Protein AF-A0A2D6WPT4-F1 (afdb_monomer_lite)

pLDDT: mean 83.99, std 14.83, range [38.97, 97.88]

Foldseek 3Di:
DAEQADALVRLQDCQQWDQDPPDPLSIFGDPQFADQDWQDDPPDPPDDDNNTYGWDKDKAWAAPVVVVVLQPDDDDQPQWDAPDDDDRPDCVRIDRPDDPDDPQRSLSGLLSVLSNDDLVVLLVLCVVCQVDDGDPHIDMDIYGGGDHQNNLVVSVVVSCVVPVSCCPRPLNVDGPRSNSNSSSVSVVCVVPPD

Structure (mmCIF, N/CA/C/O backbone):
data_AF-A0A2D6WPT4-F1
#
_entry.id   AF-A0A2D6WPT4-F1
#
loop_
_atom_site.group_PDB
_atom_site.id
_atom_site.type_symbol
_atom_site.label_atom_id
_atom_site.label_alt_id
_atom_site.label_comp_id
_atom_site.label_asym_id
_atom_site.label_entity_id
_atom_site.label_seq_id
_atom_site.pdbx_PDB_ins_code
_atom_site.Cartn_x
_atom_site.Cartn_y
_atom_site.Cartn_z
_atom_site.occupancy
_atom_site.B_iso_or_equiv
_atom_site.auth_seq_id
_atom_site.auth_comp_id
_atom_site.auth_asym_id
_atom_site.auth_atom_id
_atom_site.pdbx_PDB_model_num
ATOM 1 N N . MET A 1 1 ? 18.870 10.146 -12.562 1.00 81.38 1 MET A N 1
ATOM 2 C CA . MET A 1 1 ? 17.857 9.071 -12.665 1.00 81.38 1 MET A CA 1
ATOM 3 C C . MET A 1 1 ? 16.862 9.248 -11.537 1.00 81.38 1 MET A C 1
ATOM 5 O O . MET A 1 1 ? 17.303 9.500 -10.423 1.00 81.38 1 MET A O 1
ATOM 9 N N . GLY A 1 2 ? 15.567 9.188 -11.831 1.00 86.44 2 GLY A N 1
ATOM 10 C CA . GLY A 1 2 ? 14.508 9.366 -10.841 1.00 86.44 2 GLY A CA 1
ATOM 11 C C . GLY A 1 2 ? 14.137 8.065 -10.134 1.00 86.44 2 GLY A C 1
ATOM 12 O O . GLY A 1 2 ? 14.354 6.961 -10.644 1.00 86.44 2 GLY A O 1
ATOM 13 N N . GLU A 1 3 ? 13.555 8.198 -8.951 1.00 91.25 3 GLU A N 1
ATOM 14 C CA . GLU A 1 3 ? 12.894 7.097 -8.260 1.00 91.25 3 GLU A CA 1
ATOM 15 C C . GLU A 1 3 ? 11.477 6.918 -8.809 1.00 91.25 3 GLU A C 1
ATOM 17 O O . GLU A 1 3 ? 10.802 7.892 -9.128 1.00 91.25 3 GLU A O 1
ATOM 22 N N . ASN A 1 4 ? 11.021 5.673 -8.948 1.00 94.50 4 ASN A N 1
ATOM 23 C CA . ASN A 1 4 ? 9.637 5.409 -9.324 1.00 94.50 4 ASN A CA 1
ATOM 24 C C . ASN A 1 4 ? 8.712 5.613 -8.114 1.00 94.50 4 ASN A C 1
ATOM 26 O O . ASN A 1 4 ? 8.556 4.694 -7.308 1.00 94.50 4 ASN A O 1
ATOM 30 N N . ILE A 1 5 ? 8.124 6.802 -8.009 1.00 96.00 5 ILE A N 1
ATOM 31 C CA . ILE A 1 5 ? 7.189 7.202 -6.953 1.00 96.00 5 ILE A CA 1
ATOM 32 C C . ILE A 1 5 ? 5.853 7.542 -7.633 1.00 96.00 5 ILE A C 1
ATOM 34 O O . ILE A 1 5 ? 5.728 8.624 -8.193 1.00 96.00 5 ILE A O 1
ATOM 38 N N . PRO A 1 6 ? 4.909 6.592 -7.748 1.00 95.88 6 PRO A N 1
ATOM 39 C CA . PRO A 1 6 ? 3.610 6.853 -8.364 1.00 95.88 6 PRO A CA 1
ATOM 40 C C . PRO A 1 6 ? 2.653 7.577 -7.409 1.00 95.88 6 PRO A C 1
ATOM 42 O O . PRO A 1 6 ? 2.624 7.268 -6.213 1.00 95.88 6 PRO A O 1
ATOM 45 N N . SER A 1 7 ? 1.802 8.436 -7.973 1.00 97.12 7 SER A N 1
ATOM 46 C CA . SER A 1 7 ? 0.611 8.970 -7.297 1.00 97.12 7 SER A CA 1
ATOM 47 C C . SER A 1 7 ? -0.438 7.875 -7.051 1.00 97.12 7 SER A C 1
ATOM 49 O O . SER A 1 7 ? -0.368 6.770 -7.609 1.00 97.12 7 SER A O 1
ATOM 51 N N . LEU A 1 8 ? -1.468 8.161 -6.250 1.00 95.75 8 LEU A N 1
ATOM 52 C CA . LEU A 1 8 ? -2.575 7.223 -6.040 1.00 95.75 8 LEU A CA 1
ATOM 53 C C . LEU A 1 8 ? -3.330 6.950 -7.349 1.00 95.75 8 LEU A C 1
ATOM 55 O O . LEU A 1 8 ? -3.725 5.814 -7.624 1.00 95.75 8 LEU A O 1
ATOM 59 N N . SER A 1 9 ? -3.490 7.979 -8.185 1.00 95.31 9 SER A N 1
ATOM 60 C CA . SER A 1 9 ? -4.112 7.852 -9.507 1.00 95.31 9 SER A CA 1
ATOM 61 C C . SER A 1 9 ? -3.293 6.972 -10.460 1.00 95.31 9 SER A C 1
ATOM 63 O O . SER A 1 9 ? -3.855 6.114 -11.147 1.00 95.31 9 SER A O 1
ATOM 65 N N . ASP A 1 10 ? -1.961 7.094 -10.438 1.00 94.81 10 ASP A N 1
ATOM 66 C CA . ASP A 1 10 ? -1.063 6.240 -11.214 1.00 94.81 10 ASP A CA 1
ATOM 67 C C . ASP A 1 10 ? -1.238 4.773 -10.827 1.00 94.81 10 ASP A C 1
ATOM 69 O O . ASP A 1 10 ? -1.354 3.912 -11.705 1.00 94.81 10 ASP A O 1
ATOM 73 N N . LEU A 1 11 ? -1.308 4.478 -9.525 1.00 94.75 11 LEU A N 1
ATOM 74 C CA . LEU A 1 11 ? -1.479 3.114 -9.021 1.00 94.75 11 LEU A CA 1
ATOM 75 C C . LEU A 1 11 ? -2.803 2.469 -9.439 1.00 94.75 11 LEU A C 1
ATOM 77 O O . LEU A 1 11 ? -2.859 1.245 -9.491 1.00 94.75 11 LEU A O 1
ATOM 81 N N . ARG A 1 12 ? -3.829 3.259 -9.773 1.00 92.81 12 ARG A N 1
ATOM 82 C CA . ARG A 1 12 ? -5.134 2.801 -10.293 1.00 92.81 12 ARG A CA 1
ATOM 83 C C . ARG A 1 12 ? -5.189 2.717 -11.819 1.00 92.81 12 ARG A C 1
ATOM 85 O O . ARG A 1 12 ? -6.144 2.198 -12.398 1.00 92.81 12 ARG A O 1
ATOM 92 N N . SER A 1 13 ? -4.173 3.240 -12.497 1.00 91.62 13 SER A N 1
ATOM 93 C CA . SER A 1 13 ? -4.112 3.243 -13.955 1.00 91.62 13 SER A CA 1
ATOM 94 C C . SER A 1 13 ? -3.709 1.876 -14.523 1.00 91.62 13 SER A C 1
ATOM 96 O O . SER A 1 13 ? -3.054 1.053 -13.873 1.00 91.62 13 SER A O 1
ATOM 98 N N . SER A 1 14 ? -3.997 1.669 -15.811 1.00 87.31 14 SER A N 1
ATOM 99 C CA . SER A 1 14 ? -3.590 0.469 -16.561 1.00 87.31 14 SER A CA 1
ATOM 100 C C . SER A 1 14 ? -2.068 0.266 -16.638 1.00 87.31 14 SER A C 1
ATOM 102 O O . SER A 1 14 ? -1.580 -0.814 -16.984 1.00 87.31 14 SER A O 1
ATOM 104 N N . ARG A 1 15 ? -1.290 1.302 -16.297 1.00 87.81 15 ARG A N 1
ATOM 105 C CA . ARG A 1 15 ? 0.171 1.252 -16.220 1.00 87.81 15 ARG A CA 1
ATOM 106 C C . ARG A 1 15 ? 0.643 0.361 -15.068 1.00 87.81 15 ARG A C 1
ATOM 108 O O . ARG A 1 15 ? 1.588 -0.416 -15.237 1.00 87.81 15 ARG A O 1
ATOM 115 N N . TYR A 1 16 ? -0.014 0.458 -13.914 1.00 90.62 16 TYR A N 1
ATOM 116 C CA . TYR A 1 16 ? 0.324 -0.301 -12.707 1.00 90.62 16 TYR A CA 1
ATOM 117 C C . TYR A 1 16 ? -0.598 -1.502 -12.510 1.00 90.62 16 TYR A C 1
ATOM 119 O O . TYR A 1 16 ? -0.172 -2.495 -11.917 1.00 90.62 16 TYR A O 1
ATOM 127 N N . VAL A 1 17 ? -1.807 -1.467 -13.063 1.00 89.62 17 VAL A N 1
ATOM 128 C CA . VAL A 1 17 ? -2.828 -2.494 -12.865 1.00 89.62 17 VAL A CA 1
ATOM 129 C C . VAL A 1 17 ? -3.208 -3.149 -14.186 1.00 89.62 17 VAL A C 1
ATOM 131 O O . VAL A 1 17 ? -3.462 -2.495 -15.190 1.00 89.62 17 VAL A O 1
ATOM 134 N N . LYS A 1 18 ? -3.277 -4.478 -14.190 1.00 87.31 18 LYS A N 1
ATOM 135 C CA . LYS A 1 18 ? -3.818 -5.267 -15.295 1.00 87.31 18 LYS A CA 1
ATOM 136 C C . LYS A 1 18 ? -5.142 -5.871 -14.866 1.00 87.31 18 LYS A C 1
ATOM 138 O O . LYS A 1 18 ? -5.179 -6.692 -13.950 1.00 87.31 18 LYS A O 1
ATOM 143 N N . ARG A 1 19 ? -6.209 -5.515 -15.571 1.00 84.31 19 ARG A N 1
ATOM 144 C CA . ARG A 1 19 ? -7.526 -6.127 -15.398 1.00 84.31 19 ARG A CA 1
ATOM 145 C C . ARG A 1 19 ? -7.624 -7.341 -16.322 1.00 84.31 19 ARG A C 1
ATOM 147 O O . ARG A 1 19 ? -7.333 -7.238 -17.510 1.00 84.31 19 ARG A O 1
ATOM 154 N N . SER A 1 20 ? -7.950 -8.505 -15.772 1.00 74.31 20 SER A N 1
ATOM 155 C CA . SER A 1 20 ? -8.069 -9.763 -16.513 1.00 74.31 20 SER A CA 1
ATOM 156 C C . SER A 1 20 ? -9.320 -10.507 -16.083 1.00 74.31 20 SER A C 1
ATOM 158 O O . SER A 1 20 ? -9.441 -10.886 -14.915 1.00 74.31 20 SER A O 1
ATOM 160 N N . LYS A 1 21 ? -10.191 -10.789 -17.060 1.00 66.44 21 LYS A N 1
ATOM 161 C CA . LYS A 1 21 ? -11.418 -11.581 -16.887 1.00 66.44 21 LYS A CA 1
ATOM 162 C C . LYS A 1 21 ? -11.143 -13.002 -16.373 1.00 66.44 21 LYS A C 1
ATOM 164 O O . LYS A 1 21 ? -12.006 -13.601 -15.753 1.00 66.44 21 LYS A O 1
ATOM 169 N N . HIS A 1 22 ? -9.932 -13.520 -16.586 1.00 61.06 22 HIS A N 1
ATOM 170 C CA . HIS A 1 22 ? -9.541 -14.886 -16.217 1.00 61.06 22 HIS A CA 1
ATOM 171 C C . HIS A 1 22 ? -8.835 -14.985 -14.857 1.00 61.06 22 HIS A C 1
ATOM 173 O O . HIS A 1 22 ? -8.328 -16.045 -14.493 1.00 61.06 22 HIS A O 1
ATOM 179 N N . SER A 1 23 ? -8.723 -13.883 -14.110 1.00 64.31 23 SER A N 1
ATOM 180 C CA . SER A 1 23 ? -8.167 -13.912 -12.755 1.00 64.31 23 SER A CA 1
ATOM 181 C C . SER A 1 23 ? -9.289 -13.909 -11.722 1.00 64.31 23 SER A C 1
ATOM 183 O O . SER A 1 23 ? -10.236 -13.147 -11.862 1.00 64.31 23 SER A O 1
ATOM 185 N N . ILE A 1 24 ? -9.158 -14.711 -10.659 1.00 63.69 24 ILE A N 1
ATOM 186 C CA . ILE A 1 24 ? -10.176 -14.845 -9.594 1.00 63.69 24 ILE A CA 1
ATOM 187 C C . ILE A 1 24 ? -10.552 -13.483 -8.981 1.00 63.69 24 ILE A C 1
ATOM 189 O O . ILE A 1 24 ? -11.688 -13.267 -8.592 1.00 63.69 24 ILE A O 1
ATOM 193 N N . SER A 1 25 ? -9.602 -12.546 -8.903 1.00 68.62 25 SER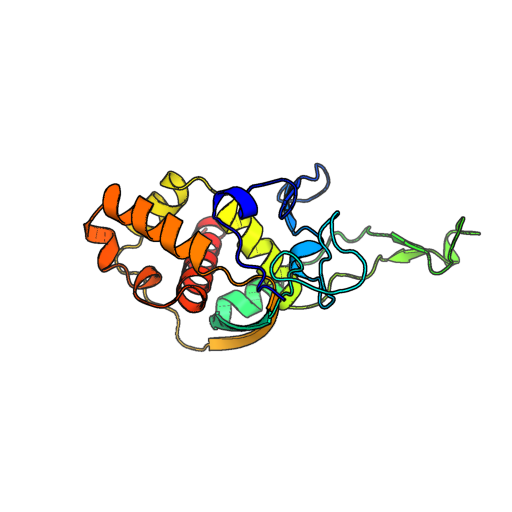 A N 1
ATOM 194 C CA . SER A 1 25 ? -9.847 -11.186 -8.404 1.00 68.62 25 SER A CA 1
ATOM 195 C C . SER A 1 25 ? -10.143 -10.152 -9.489 1.00 68.62 25 SER A C 1
ATOM 197 O O . SER A 1 25 ? -10.195 -8.969 -9.180 1.00 68.62 25 SER A O 1
ATOM 199 N N . GLY A 1 26 ? -10.183 -10.538 -10.764 1.00 77.19 26 GLY A N 1
ATOM 200 C CA . GLY A 1 26 ? -10.275 -9.616 -11.901 1.00 77.19 26 GLY A CA 1
ATOM 201 C C . GLY A 1 26 ? -9.030 -8.744 -12.143 1.00 77.19 26 GLY A C 1
ATOM 202 O O . GLY A 1 26 ? -8.953 -8.065 -13.164 1.00 77.19 26 GLY A O 1
ATOM 203 N N . ILE A 1 27 ? -8.049 -8.752 -11.230 1.00 82.19 27 ILE A N 1
ATOM 204 C CA . ILE A 1 27 ? -6.947 -7.782 -11.166 1.00 8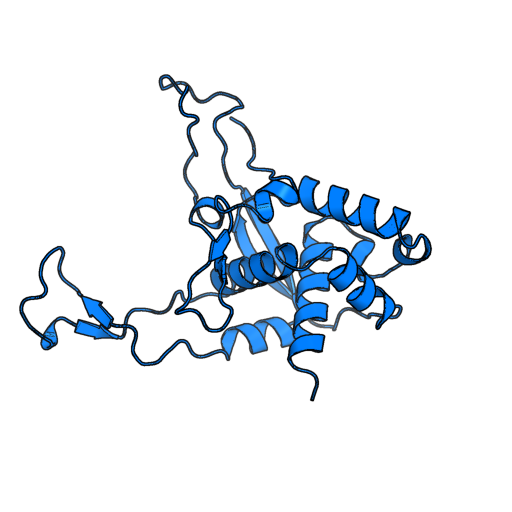2.19 27 ILE A CA 1
ATOM 205 C C . ILE A 1 27 ? -5.607 -8.448 -10.822 1.00 82.19 27 ILE A C 1
ATOM 207 O O . ILE A 1 27 ? -5.518 -9.267 -9.902 1.00 82.19 27 ILE A O 1
ATOM 211 N N . THR A 1 28 ? -4.544 -8.043 -11.523 1.00 83.25 28 THR A N 1
ATOM 212 C CA . THR A 1 28 ? -3.141 -8.374 -11.228 1.00 83.25 28 THR A CA 1
ATOM 213 C C . THR A 1 28 ? -2.227 -7.159 -11.407 1.00 83.25 28 THR A C 1
ATOM 215 O O . THR A 1 28 ? -2.569 -6.201 -12.095 1.00 83.25 28 THR A O 1
ATOM 218 N N . HIS A 1 29 ? -1.033 -7.202 -10.818 1.00 85.69 29 HIS A N 1
ATOM 219 C CA . HIS A 1 29 ? -0.049 -6.134 -10.976 1.00 85.69 29 HIS A CA 1
ATOM 220 C C . HIS A 1 29 ? 0.561 -6.108 -12.392 1.00 85.69 29 HIS A C 1
ATOM 222 O O . HIS A 1 29 ? 0.761 -7.142 -13.040 1.00 85.69 29 HIS A O 1
ATOM 228 N N . GLY A 1 30 ? 0.881 -4.909 -12.878 1.00 85.25 30 GLY A N 1
ATOM 229 C CA . GLY A 1 30 ? 1.631 -4.683 -14.111 1.00 85.25 30 GLY A CA 1
ATOM 230 C C . GLY A 1 30 ? 3.121 -5.020 -13.975 1.00 85.25 30 GLY A C 1
ATOM 231 O O . GLY A 1 30 ? 3.638 -5.218 -12.874 1.00 85.25 30 GLY A O 1
ATOM 232 N N . ARG A 1 31 ? 3.845 -5.035 -15.108 1.00 84.31 31 ARG A N 1
ATOM 233 C CA . ARG A 1 31 ? 5.305 -5.283 -15.131 1.00 84.31 31 ARG A CA 1
ATOM 234 C C . ARG A 1 31 ? 6.101 -4.186 -14.414 1.00 84.31 31 ARG A C 1
ATOM 236 O O . ARG A 1 31 ? 7.213 -4.425 -13.964 1.00 84.31 31 ARG A O 1
ATOM 243 N N . ILE A 1 32 ? 5.554 -2.976 -14.303 1.00 88.12 32 ILE A N 1
ATOM 244 C CA . ILE A 1 32 ? 6.244 -1.852 -13.652 1.00 88.12 32 ILE A CA 1
ATOM 245 C C . ILE A 1 32 ? 6.508 -2.124 -12.168 1.00 88.12 32 ILE A C 1
ATOM 247 O O . ILE A 1 32 ? 7.516 -1.659 -11.651 1.00 88.12 32 ILE A O 1
ATOM 251 N N . TRP A 1 33 ? 5.693 -2.949 -11.509 1.00 90.81 33 TRP A N 1
ATOM 252 C CA . TRP A 1 33 ? 5.887 -3.316 -10.104 1.00 90.81 33 TRP A CA 1
ATOM 253 C C . TRP A 1 33 ? 7.119 -4.182 -9.828 1.00 90.81 33 TRP A C 1
ATOM 255 O O . TRP A 1 33 ? 7.562 -4.265 -8.687 1.00 90.81 33 TRP A O 1
ATOM 265 N N . GLU A 1 34 ? 7.633 -4.878 -10.841 1.00 87.81 34 GLU A N 1
ATOM 266 C CA . GLU A 1 34 ? 8.707 -5.871 -10.705 1.00 87.81 34 GLU A CA 1
ATOM 267 C C . GLU A 1 34 ? 9.968 -5.505 -11.491 1.00 87.81 34 GLU A C 1
ATOM 269 O O . GLU A 1 34 ? 10.990 -6.170 -11.345 1.00 87.81 34 GLU A O 1
ATOM 274 N N . ARG A 1 35 ? 9.923 -4.440 -12.306 1.00 86.00 35 ARG A N 1
ATOM 275 C CA . ARG A 1 35 ? 11.079 -3.994 -13.091 1.00 86.00 35 ARG A CA 1
ATOM 276 C C . ARG A 1 35 ? 12.249 -3.642 -12.176 1.00 86.00 35 ARG A C 1
ATOM 278 O O . ARG A 1 35 ? 12.150 -2.738 -11.353 1.00 86.00 35 ARG A O 1
ATOM 285 N N . THR A 1 36 ? 13.360 -4.341 -12.362 1.00 84.56 36 THR A N 1
ATOM 286 C CA . THR A 1 36 ? 14.645 -4.090 -11.691 1.00 84.56 36 THR A CA 1
ATOM 287 C C . THR A 1 36 ? 15.547 -3.155 -12.504 1.00 84.56 36 THR A C 1
ATOM 289 O O . THR A 1 36 ? 16.418 -2.482 -11.951 1.00 84.56 36 THR A O 1
ATOM 292 N N . VAL A 1 37 ? 15.312 -3.094 -13.817 1.00 86.44 37 VAL A N 1
ATOM 293 C CA . VAL A 1 37 ? 16.023 -2.239 -14.773 1.00 86.44 37 VAL A CA 1
ATOM 294 C C . VAL A 1 37 ? 15.422 -0.837 -14.852 1.00 86.44 37 VAL A C 1
ATOM 296 O O . VAL A 1 37 ? 14.282 -0.598 -14.444 1.00 86.44 37 VAL A O 1
ATOM 299 N N . VAL A 1 38 ? 16.193 0.088 -15.422 1.00 87.19 38 VAL A N 1
ATOM 300 C CA . VAL A 1 38 ? 15.775 1.473 -15.649 1.00 87.19 38 VAL A CA 1
ATOM 301 C C . VAL A 1 38 ? 14.603 1.517 -16.632 1.00 87.19 38 VAL A C 1
ATOM 303 O O . VAL A 1 38 ? 14.623 0.929 -17.711 1.00 87.19 38 VAL A O 1
ATOM 306 N N . MET A 1 39 ? 13.554 2.233 -16.252 1.00 89.88 39 MET A N 1
ATOM 307 C CA . MET A 1 39 ? 12.415 2.559 -17.096 1.00 89.88 39 MET A CA 1
ATOM 308 C C . MET A 1 39 ? 12.715 3.862 -17.822 1.00 89.88 39 MET A C 1
ATOM 310 O O . MET A 1 39 ? 12.501 4.948 -17.287 1.00 89.88 39 MET A O 1
ATOM 314 N N . HIS A 1 40 ? 13.240 3.741 -19.037 1.00 89.00 40 HIS A N 1
ATOM 315 C CA . HIS A 1 40 ? 13.557 4.889 -19.876 1.00 89.00 40 HIS A CA 1
ATOM 316 C C . HIS A 1 40 ? 12.290 5.624 -20.317 1.00 89.00 40 HIS A C 1
ATOM 318 O O . HIS A 1 40 ? 11.298 5.007 -20.714 1.00 89.00 40 HIS A O 1
ATOM 324 N N . SER A 1 41 ? 12.331 6.955 -20.266 1.00 86.19 41 SER A N 1
ATOM 325 C CA . SER A 1 41 ? 11.299 7.783 -20.884 1.00 86.19 41 SER A CA 1
ATOM 326 C C . SER A 1 41 ? 11.424 7.727 -22.409 1.00 86.19 41 SER A C 1
ATOM 328 O O . SER A 1 41 ? 12.510 7.502 -22.943 1.00 86.19 41 SER A O 1
ATOM 330 N N . LYS A 1 42 ? 10.329 7.989 -23.137 1.00 85.12 42 LYS A N 1
ATOM 331 C CA . LYS A 1 42 ? 10.346 8.043 -24.615 1.00 85.12 42 LYS A CA 1
ATOM 332 C C . LYS A 1 42 ? 11.366 9.052 -25.169 1.00 85.12 42 LYS A C 1
ATOM 334 O O . LYS A 1 42 ? 11.843 8.894 -26.281 1.00 85.12 42 LYS A O 1
ATOM 339 N N . LYS A 1 43 ? 11.701 10.082 -24.384 1.00 84.25 43 LYS A N 1
ATOM 340 C CA . LYS A 1 43 ? 12.662 11.140 -24.735 1.00 84.25 43 LYS A CA 1
ATOM 341 C C . LYS A 1 43 ? 14.113 10.796 -24.350 1.00 84.25 43 LYS A C 1
ATOM 343 O O . LYS A 1 43 ? 14.994 11.639 -24.493 1.00 84.25 43 LYS A O 1
ATOM 348 N N . CYS A 1 44 ? 14.380 9.597 -23.826 1.00 87.12 44 CYS A N 1
ATOM 349 C CA . CYS A 1 44 ? 15.710 9.192 -23.375 1.00 87.12 44 CYS A CA 1
ATOM 350 C C . CYS A 1 44 ? 16.646 8.926 -24.564 1.00 87.12 44 CYS A C 1
ATOM 352 O O . CYS A 1 44 ? 16.613 7.854 -25.161 1.00 87.12 44 CYS A O 1
ATOM 354 N N . LYS A 1 45 ? 17.536 9.875 -24.868 1.00 84.06 45 LYS A N 1
ATOM 355 C CA . LYS A 1 45 ? 18.572 9.756 -25.913 1.00 84.06 45 LYS A CA 1
ATOM 356 C C . LYS A 1 45 ? 19.851 9.079 -25.391 1.00 84.06 45 LYS A C 1
ATOM 358 O O . LYS A 1 45 ? 20.939 9.632 -25.490 1.00 84.06 45 LYS A O 1
ATOM 363 N N . GLY A 1 46 ? 19.718 7.937 -24.716 1.00 79.31 46 GLY A N 1
ATOM 364 C CA . GLY A 1 46 ? 20.855 7.170 -24.177 1.00 79.31 46 GLY A CA 1
ATOM 365 C C . GLY A 1 46 ? 21.497 7.705 -22.883 1.00 79.31 46 GLY A C 1
ATOM 366 O O . G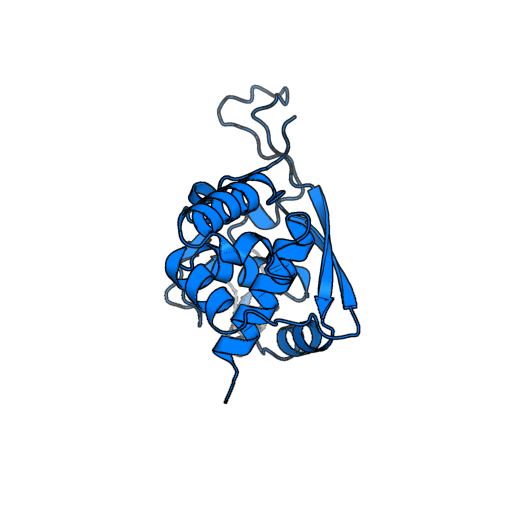LY A 1 46 ? 22.170 6.946 -22.193 1.00 79.31 46 GLY A O 1
ATOM 367 N N . LYS A 1 47 ? 21.241 8.957 -22.475 1.00 83.06 47 LYS A N 1
ATOM 368 C CA . LYS A 1 47 ? 21.646 9.493 -21.157 1.00 83.06 47 LYS A CA 1
ATOM 369 C C . LYS A 1 47 ? 20.456 9.534 -20.193 1.00 83.06 47 LYS A C 1
ATOM 371 O O . LYS A 1 47 ? 19.476 10.240 -20.423 1.00 83.06 47 LYS A O 1
ATOM 376 N N . CYS A 1 48 ? 20.535 8.767 -19.103 1.00 85.19 48 CYS A N 1
ATOM 377 C CA . CYS A 1 48 ? 19.438 8.624 -18.142 1.00 85.19 48 CYS A CA 1
ATOM 378 C C . CYS A 1 48 ? 19.248 9.875 -17.268 1.00 85.19 48 CYS A C 1
ATOM 380 O O . CYS A 1 48 ? 20.000 10.106 -16.322 1.00 85.19 48 CYS A O 1
ATOM 382 N N . GLY A 1 49 ? 18.186 10.636 -17.536 1.00 82.56 49 GLY A N 1
ATOM 383 C CA . GLY A 1 49 ? 17.780 11.809 -16.753 1.00 82.56 49 GLY A CA 1
ATOM 384 C C . GLY A 1 49 ? 16.808 11.505 -15.596 1.00 82.56 49 GLY A C 1
ATOM 385 O O . GLY A 1 49 ? 16.551 10.337 -15.290 1.00 82.56 49 GLY A O 1
ATOM 386 N N . PRO A 1 50 ? 16.238 12.536 -14.944 1.00 83.06 50 PRO A N 1
ATOM 387 C CA . PRO A 1 50 ? 15.243 12.383 -13.871 1.00 83.06 50 PRO A CA 1
ATOM 388 C C . PRO A 1 50 ? 13.945 11.705 -14.339 1.00 83.06 50 PRO A C 1
ATOM 390 O O . PRO A 1 50 ? 13.279 11.045 -13.555 1.00 83.06 50 PRO A O 1
ATOM 393 N N . THR A 1 51 ? 13.628 11.780 -15.634 1.00 85.94 51 THR A N 1
ATOM 394 C CA . THR A 1 51 ? 12.454 11.118 -16.231 1.00 85.94 51 THR A CA 1
ATOM 395 C C . THR A 1 51 ? 12.641 9.617 -16.464 1.00 85.94 51 THR A C 1
ATOM 397 O O . THR A 1 51 ? 11.675 8.918 -16.762 1.00 85.94 51 THR A O 1
ATOM 400 N N . CYS A 1 52 ? 13.874 9.110 -16.361 1.00 89.44 52 CYS A N 1
ATOM 401 C CA . CYS A 1 52 ? 14.152 7.678 -16.378 1.00 89.44 52 CYS A CA 1
ATOM 402 C C . CYS A 1 52 ? 14.051 7.155 -14.947 1.00 89.44 52 CYS A C 1
ATOM 404 O O . CYS A 1 52 ? 14.810 7.599 -14.084 1.00 89.44 52 CYS A O 1
ATOM 406 N N . LEU A 1 53 ? 13.120 6.236 -14.704 1.00 91.88 53 LEU A N 1
ATOM 407 C CA . LEU A 1 53 ? 12.736 5.818 -13.356 1.00 91.88 53 LEU A CA 1
ATOM 408 C C . LEU A 1 53 ? 13.331 4.457 -12.996 1.00 91.88 53 LEU A C 1
ATOM 410 O O . LEU A 1 53 ? 13.464 3.586 -13.855 1.00 91.88 53 LEU A O 1
ATOM 414 N N . LYS A 1 54 ? 13.623 4.227 -11.717 1.00 92.50 54 LYS A N 1
ATOM 415 C CA . LYS A 1 54 ? 14.038 2.913 -11.207 1.00 92.50 54 LYS A CA 1
ATOM 416 C C . LYS A 1 54 ? 13.274 2.570 -9.930 1.00 92.50 54 LYS A C 1
ATOM 418 O O . LYS A 1 54 ? 13.061 3.428 -9.076 1.00 92.50 54 LYS A O 1
ATOM 423 N N . ASN A 1 55 ? 12.870 1.309 -9.811 1.00 94.06 55 ASN A N 1
ATOM 424 C CA . ASN A 1 55 ? 12.330 0.768 -8.566 1.00 94.06 55 ASN A CA 1
ATOM 425 C C . ASN A 1 55 ? 13.446 0.566 -7.535 1.00 94.06 55 ASN A C 1
ATOM 427 O O . ASN A 1 55 ? 14.600 0.323 -7.902 1.00 94.06 55 ASN A O 1
ATOM 431 N N . LYS A 1 56 ? 13.096 0.592 -6.249 1.00 93.00 56 LYS A N 1
ATOM 432 C CA . LYS A 1 56 ? 14.035 0.318 -5.158 1.00 93.00 56 LYS A CA 1
ATOM 433 C C . LYS A 1 56 ? 13.708 -0.995 -4.462 1.00 93.00 56 LYS A C 1
ATOM 435 O O . LYS A 1 56 ? 12.601 -1.522 -4.556 1.00 93.00 56 LYS A O 1
ATOM 440 N N . GLN A 1 57 ? 14.716 -1.538 -3.785 1.00 92.81 57 GLN A N 1
ATOM 441 C CA . GLN A 1 57 ? 14.527 -2.631 -2.842 1.00 92.81 57 GLN A CA 1
ATOM 442 C C . GLN A 1 57 ? 13.905 -2.057 -1.567 1.00 92.81 57 GLN A C 1
ATOM 444 O O . GLN A 1 57 ? 14.458 -1.152 -0.946 1.00 92.81 57 GLN A O 1
ATOM 449 N N . HIS A 1 58 ? 12.772 -2.615 -1.168 1.00 94.69 58 HIS A N 1
ATOM 450 C CA . HIS A 1 58 ? 12.065 -2.279 0.055 1.00 94.69 58 HIS A CA 1
ATOM 451 C C . HIS A 1 58 ? 11.952 -3.495 0.957 1.00 94.69 58 HIS A C 1
ATOM 453 O O . HIS A 1 58 ? 11.973 -4.639 0.503 1.00 94.69 58 HIS A O 1
ATOM 459 N N . THR A 1 59 ? 11.773 -3.228 2.244 1.00 94.12 59 THR A N 1
ATOM 460 C CA . THR A 1 59 ? 11.570 -4.255 3.257 1.00 94.12 59 THR A CA 1
ATOM 461 C C . THR A 1 59 ? 10.195 -4.069 3.878 1.00 94.12 59 THR A C 1
ATOM 463 O O . THR A 1 59 ? 9.936 -3.072 4.552 1.00 94.12 59 THR A O 1
ATOM 466 N N . LEU A 1 60 ? 9.309 -5.037 3.659 1.00 94.50 60 LEU A N 1
ATOM 467 C CA . LEU A 1 60 ? 7.960 -5.049 4.215 1.00 94.50 60 LEU A CA 1
ATOM 468 C C . LEU A 1 60 ? 7.904 -5.962 5.435 1.00 94.50 60 LEU A C 1
ATOM 470 O O . LEU A 1 60 ? 8.491 -7.044 5.441 1.00 94.50 60 LEU A O 1
ATOM 474 N N . ARG A 1 61 ? 7.182 -5.528 6.471 1.00 93.38 61 ARG A N 1
ATOM 475 C CA . ARG A 1 61 ? 6.997 -6.286 7.716 1.00 93.38 61 ARG A CA 1
ATOM 476 C C . ARG A 1 61 ? 5.517 -6.582 7.908 1.00 93.38 61 ARG A C 1
ATOM 478 O O . ARG A 1 61 ? 4.754 -5.735 8.381 1.00 93.38 61 ARG A O 1
ATOM 485 N N . ILE A 1 62 ? 5.131 -7.795 7.537 1.00 92.94 62 ILE A N 1
ATOM 486 C CA . ILE A 1 62 ? 3.757 -8.300 7.621 1.00 92.94 62 ILE A CA 1
ATOM 487 C C . ILE A 1 62 ? 3.605 -9.265 8.795 1.00 92.94 62 ILE A C 1
ATOM 489 O O . ILE A 1 62 ? 4.594 -9.822 9.263 1.00 92.94 62 ILE A O 1
ATOM 493 N N . SER A 1 63 ? 2.389 -9.462 9.299 1.00 92.06 63 SER A N 1
ATOM 494 C CA . SER A 1 63 ? 2.134 -10.478 10.322 1.00 92.06 63 SER A CA 1
ATOM 495 C C . SER A 1 63 ? 2.376 -11.886 9.783 1.00 92.06 63 SER A C 1
ATOM 497 O O . SER A 1 63 ? 2.143 -12.176 8.608 1.00 92.06 63 SER A O 1
ATOM 499 N N . GLU A 1 64 ? 2.837 -12.778 10.655 1.00 90.31 64 GLU A N 1
ATOM 500 C CA . GLU A 1 64 ? 3.080 -14.177 10.298 1.00 90.31 64 GLU A CA 1
ATOM 501 C C . GLU A 1 64 ? 1.805 -14.886 9.827 1.00 90.31 64 GLU A C 1
ATOM 503 O O . GLU A 1 64 ? 1.825 -15.586 8.815 1.00 90.31 64 GLU A O 1
ATOM 508 N N . ALA A 1 65 ? 0.675 -14.625 10.492 1.00 88.06 65 ALA A N 1
ATOM 509 C CA . ALA A 1 65 ? -0.628 -15.148 10.091 1.00 88.06 65 ALA A CA 1
ATOM 510 C C . ALA A 1 65 ? -0.987 -14.749 8.649 1.00 88.06 65 ALA A C 1
ATOM 512 O O . ALA A 1 65 ? -1.393 -15.596 7.854 1.00 88.06 65 ALA A O 1
ATOM 513 N N . PHE A 1 66 ? -0.777 -13.478 8.287 1.00 90.12 66 PHE A N 1
ATOM 514 C CA . PHE A 1 66 ? -1.014 -13.009 6.925 1.00 90.12 66 PHE A CA 1
ATOM 515 C C . PHE A 1 66 ? -0.027 -13.638 5.933 1.00 90.12 66 PHE A C 1
ATOM 517 O O . PHE A 1 66 ? -0.437 -14.122 4.882 1.00 90.12 66 PHE A O 1
ATOM 524 N N . ALA A 1 67 ? 1.260 -13.735 6.283 1.00 89.62 67 ALA A N 1
ATOM 525 C CA . ALA A 1 67 ? 2.263 -14.390 5.443 1.00 89.62 67 ALA A CA 1
ATOM 526 C C . ALA A 1 67 ? 1.927 -15.869 5.168 1.00 89.62 67 ALA A C 1
ATOM 528 O O . ALA A 1 67 ? 2.069 -16.333 4.034 1.00 89.62 67 ALA A O 1
ATOM 529 N N . LYS A 1 68 ? 1.461 -16.609 6.183 1.00 87.06 68 LYS A N 1
ATOM 530 C CA . LYS A 1 68 ? 1.024 -18.007 6.057 1.00 87.06 68 LYS A CA 1
ATOM 531 C C . LYS A 1 68 ? -0.205 -18.120 5.153 1.00 87.06 68 LYS A C 1
ATOM 533 O O . LYS A 1 68 ? -0.220 -18.965 4.262 1.00 87.06 68 LYS A O 1
ATOM 538 N N . ALA A 1 69 ? -1.175 -17.223 5.318 1.00 85.00 69 ALA A N 1
ATOM 539 C CA . ALA A 1 69 ? -2.385 -17.178 4.501 1.00 85.00 69 ALA A CA 1
ATOM 540 C C . ALA A 1 69 ? -2.104 -16.840 3.021 1.00 85.00 69 ALA A C 1
ATOM 542 O O . ALA A 1 69 ? -2.720 -17.400 2.117 1.00 85.00 69 ALA A O 1
ATOM 543 N N . LEU A 1 70 ? -1.118 -15.979 2.743 1.00 84.44 70 LEU A N 1
ATOM 544 C CA . LEU A 1 70 ? -0.676 -15.705 1.370 1.00 84.44 70 LEU A CA 1
ATOM 545 C C . LEU A 1 70 ? 0.017 -16.907 0.716 1.00 84.44 70 LEU A C 1
ATOM 547 O O . LEU A 1 70 ? -0.061 -17.070 -0.501 1.00 84.44 70 LEU A O 1
ATOM 551 N N . LYS A 1 71 ? 0.703 -17.746 1.502 1.00 77.00 71 LYS A N 1
ATOM 552 C CA . LYS A 1 71 ? 1.369 -18.960 1.003 1.00 77.00 71 LYS A CA 1
ATOM 553 C C . LYS A 1 71 ? 0.394 -20.109 0.738 1.00 77.00 71 LYS A C 1
ATOM 555 O O . LYS A 1 71 ? 0.686 -20.932 -0.125 1.00 77.00 71 LYS A O 1
ATOM 560 N N . SER A 1 72 ? -0.727 -20.179 1.460 1.00 66.62 72 SER A N 1
ATOM 561 C CA . SER A 1 72 ? -1.691 -21.281 1.341 1.00 66.62 72 SER A CA 1
ATOM 562 C C . SER A 1 72 ? -2.594 -21.194 0.106 1.00 66.62 72 SER A C 1
ATOM 564 O O . SER A 1 72 ? -3.163 -22.209 -0.287 1.00 66.62 72 SER A O 1
ATOM 566 N N . LYS A 1 73 ? -2.704 -20.028 -0.551 1.00 62.97 73 LYS A N 1
ATOM 567 C CA . LYS A 1 73 ? -3.479 -19.890 -1.796 1.00 62.97 73 LYS A CA 1
ATOM 568 C C . LYS A 1 73 ? -2.818 -20.660 -2.948 1.00 62.97 73 LYS A C 1
ATOM 570 O O . LYS A 1 73 ? -1.781 -20.264 -3.483 1.00 62.97 73 LYS A O 1
ATOM 575 N N . THR A 1 74 ? -3.445 -21.764 -3.347 1.00 52.62 74 THR A N 1
ATOM 576 C CA . THR A 1 74 ? -3.116 -22.544 -4.544 1.00 52.62 74 THR A CA 1
ATOM 577 C C . THR A 1 74 ? -3.493 -21.765 -5.807 1.00 52.62 74 THR A C 1
ATOM 579 O O . THR A 1 74 ? -4.570 -21.185 -5.906 1.00 52.62 74 THR A O 1
ATOM 582 N N . GLY A 1 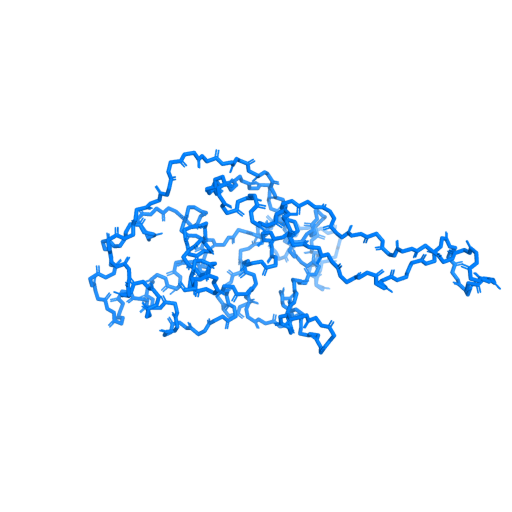75 ? -2.582 -21.713 -6.785 1.00 53.19 75 GLY A N 1
ATOM 583 C CA . GLY A 1 75 ? -2.908 -21.197 -8.119 1.00 53.19 75 GLY A CA 1
ATOM 584 C C . GLY A 1 75 ? -3.821 -22.168 -8.885 1.00 53.19 75 GLY A C 1
ATOM 585 O O . GLY A 1 75 ? -3.895 -23.338 -8.499 1.00 53.19 75 GLY A O 1
ATOM 586 N N . PRO A 1 76 ? -4.478 -21.724 -9.975 1.00 51.59 76 PRO A N 1
ATOM 587 C CA . PRO A 1 76 ? -5.293 -22.597 -10.819 1.00 51.59 76 PRO A CA 1
ATOM 588 C C . PRO A 1 76 ? -4.475 -23.804 -11.292 1.00 51.59 76 PRO A C 1
ATOM 590 O O . PRO A 1 76 ? -3.365 -23.626 -11.802 1.00 51.59 76 PRO A O 1
ATOM 593 N N . LYS A 1 77 ? -5.011 -25.017 -11.108 1.00 48.03 77 LYS A N 1
ATOM 594 C CA . LYS A 1 77 ? -4.325 -26.287 -11.416 1.00 48.03 77 LYS A CA 1
ATOM 595 C C . LYS A 1 77 ? -3.981 -26.458 -12.908 1.00 48.03 77 LYS A C 1
ATOM 597 O O . LYS A 1 77 ? -3.141 -27.286 -13.230 1.00 48.03 77 LYS A O 1
ATOM 602 N N . GLU A 1 78 ? -4.573 -25.653 -13.789 1.00 50.72 78 GLU A N 1
ATOM 603 C CA . GLU A 1 78 ? -4.577 -25.857 -15.246 1.00 50.72 78 GLU A CA 1
ATOM 604 C C . GLU A 1 78 ? -3.694 -24.896 -16.045 1.00 50.72 78 GLU A C 1
ATOM 606 O O . GLU A 1 78 ? -3.698 -24.928 -17.276 1.00 50.72 78 GLU A O 1
ATOM 611 N N . ARG A 1 79 ? -2.926 -24.010 -15.393 1.00 51.31 79 ARG A N 1
ATOM 612 C CA . ARG A 1 79 ? -1.957 -23.199 -16.143 1.00 51.31 79 ARG A CA 1
ATOM 613 C C . ARG A 1 79 ? -1.033 -24.169 -16.876 1.00 51.31 79 ARG A C 1
ATOM 615 O O . ARG A 1 79 ? -0.538 -25.087 -16.241 1.00 51.31 79 ARG A O 1
ATOM 622 N N . ARG A 1 80 ? -0.808 -23.973 -18.173 1.00 55.66 80 ARG A N 1
ATOM 623 C CA . ARG A 1 80 ? 0.068 -24.781 -19.033 1.00 55.66 80 ARG A CA 1
ATOM 624 C C . ARG A 1 80 ? 1.192 -23.868 -19.550 1.00 55.66 80 ARG A C 1
ATOM 626 O O . ARG A 1 80 ? 0.913 -22.749 -19.973 1.00 55.66 80 ARG A O 1
ATOM 633 N N . SER A 1 81 ? 2.457 -24.269 -19.443 1.00 57.59 81 SER A N 1
ATOM 634 C CA . SER A 1 81 ? 3.613 -23.568 -20.020 1.00 57.59 81 SER A CA 1
ATOM 635 C C . SER A 1 81 ? 4.386 -24.506 -20.929 1.00 57.59 81 SER A C 1
ATOM 637 O O . SER A 1 81 ? 4.793 -25.582 -20.491 1.00 57.59 81 SER A O 1
ATOM 639 N N . SER A 1 82 ? 4.630 -24.058 -22.156 1.00 52.38 82 SER A N 1
ATOM 640 C CA . SER A 1 82 ? 5.526 -24.730 -23.090 1.00 52.38 82 SER A CA 1
ATOM 641 C C . SER A 1 82 ? 6.988 -24.536 -22.677 1.00 52.38 82 SER A C 1
ATOM 643 O O . SER A 1 82 ? 7.374 -23.453 -22.226 1.00 52.38 82 SER A O 1
ATOM 645 N N . ARG A 1 83 ? 7.799 -25.589 -22.819 1.00 49.97 83 ARG A N 1
ATOM 646 C CA . ARG A 1 83 ? 9.260 -25.556 -22.623 1.00 49.97 83 ARG A CA 1
ATOM 647 C C . ARG A 1 83 ? 10.034 -24.990 -23.813 1.00 49.97 83 ARG A C 1
ATOM 649 O O . ARG A 1 83 ? 11.228 -24.742 -23.675 1.00 49.97 83 ARG A O 1
ATOM 656 N N . VAL A 1 84 ? 9.383 -24.804 -24.957 1.00 50.31 84 VAL A N 1
ATOM 657 C CA . VAL A 1 84 ? 10.049 -24.476 -26.220 1.00 50.31 84 VAL A CA 1
ATOM 658 C C . VAL A 1 84 ? 9.660 -23.068 -26.679 1.00 50.31 84 VAL A C 1
ATOM 660 O O . VAL A 1 84 ? 8.476 -22.726 -26.658 1.00 50.31 84 VAL A O 1
ATOM 663 N N . PRO A 1 85 ? 10.624 -22.224 -27.090 1.00 47.88 85 PRO A N 1
ATOM 664 C CA . PRO A 1 85 ? 10.317 -21.012 -27.838 1.00 47.88 85 PRO A CA 1
ATOM 665 C C . PRO A 1 85 ? 9.670 -21.388 -29.181 1.00 47.88 85 PRO A C 1
ATOM 667 O O . PRO A 1 85 ? 10.307 -22.042 -30.001 1.00 47.88 85 PRO A O 1
ATOM 670 N N . GLY A 1 86 ? 8.419 -20.978 -29.407 1.00 59.47 86 GLY A N 1
ATOM 671 C CA . GLY A 1 86 ? 7.680 -21.246 -30.650 1.00 59.47 86 GLY A CA 1
ATOM 672 C C . GLY A 1 86 ? 6.460 -22.152 -30.463 1.00 59.47 86 GLY A C 1
ATOM 673 O O . GLY A 1 86 ? 5.980 -22.348 -29.344 1.00 59.47 86 GLY A O 1
ATOM 674 N N . SER A 1 87 ? 5.922 -22.662 -31.573 1.00 52.97 87 SER A N 1
ATOM 675 C CA . SER A 1 87 ? 4.801 -23.611 -31.562 1.00 52.97 87 SER A CA 1
ATOM 676 C C . SER A 1 87 ? 5.183 -24.865 -30.779 1.00 52.97 87 SER A C 1
ATOM 678 O O . SER A 1 87 ? 6.272 -25.405 -30.954 1.00 52.97 87 SER A O 1
ATOM 680 N N . THR A 1 88 ? 4.303 -25.305 -29.879 1.00 59.91 88 THR A N 1
ATOM 681 C CA . THR A 1 88 ? 4.578 -26.467 -29.023 1.00 59.91 88 THR A CA 1
ATOM 682 C C . THR A 1 88 ? 4.418 -27.741 -29.862 1.00 59.91 88 THR A C 1
ATOM 684 O O . THR A 1 88 ? 3.332 -27.910 -30.411 1.00 59.91 88 THR A O 1
ATOM 687 N N . PRO A 1 89 ? 5.451 -28.599 -29.999 1.00 64.69 89 PRO A N 1
ATOM 688 C CA . PRO A 1 89 ? 5.405 -29.759 -30.895 1.00 64.69 89 PRO A CA 1
ATOM 689 C C . PRO A 1 89 ? 4.328 -30.785 -30.522 1.00 64.69 89 PRO A C 1
ATOM 691 O O . PRO A 1 89 ? 3.656 -31.305 -31.404 1.00 64.69 89 PRO A O 1
ATOM 694 N N . ASP A 1 90 ? 4.137 -31.032 -29.222 1.00 68.56 90 ASP A N 1
ATOM 695 C CA . ASP A 1 90 ? 3.092 -31.900 -28.675 1.00 68.56 90 ASP A CA 1
ATOM 696 C C . ASP A 1 90 ? 2.862 -31.630 -27.166 1.00 68.56 90 ASP A C 1
ATOM 698 O O . ASP A 1 90 ? 3.604 -30.873 -26.522 1.00 68.56 90 ASP A O 1
ATOM 702 N N . ASP A 1 91 ? 1.834 -32.261 -26.585 1.00 60.78 91 ASP A N 1
ATOM 703 C CA . ASP A 1 91 ? 1.428 -32.094 -25.181 1.00 60.78 91 ASP A CA 1
ATOM 704 C C . ASP A 1 91 ? 2.484 -32.575 -24.156 1.00 60.78 91 ASP A C 1
ATOM 706 O O . ASP A 1 91 ? 2.422 -32.173 -22.993 1.00 60.78 91 ASP A O 1
ATOM 710 N N . SER A 1 92 ? 3.500 -33.355 -24.552 1.00 67.25 92 SER A N 1
ATOM 711 C CA . SER A 1 92 ? 4.594 -33.784 -23.660 1.00 67.25 92 SER A CA 1
ATOM 712 C C . SER A 1 92 ? 5.551 -32.638 -23.291 1.00 67.25 92 SER A C 1
ATOM 714 O O . SER A 1 92 ? 6.200 -32.662 -22.240 1.00 67.25 92 SER A O 1
ATOM 716 N N . TYR A 1 93 ? 5.581 -31.577 -24.107 1.00 56.06 93 TYR A N 1
ATOM 717 C CA . TYR A 1 93 ? 6.334 -30.342 -23.849 1.00 56.06 93 TYR A CA 1
ATOM 718 C C . TYR A 1 93 ? 5.541 -29.313 -23.036 1.00 56.06 93 TYR A C 1
ATOM 720 O O . TYR A 1 93 ? 6.083 -28.265 -22.654 1.00 56.06 93 TYR A O 1
ATOM 728 N N . ILE A 1 94 ? 4.271 -29.610 -22.748 1.00 54.31 94 ILE A N 1
ATOM 729 C CA . ILE A 1 94 ? 3.398 -28.785 -21.929 1.00 54.31 94 ILE A CA 1
ATOM 730 C C . ILE A 1 94 ? 3.546 -29.198 -20.468 1.00 54.31 94 ILE A C 1
ATOM 732 O O . ILE A 1 94 ? 3.074 -30.241 -20.028 1.00 54.31 94 ILE A O 1
ATOM 736 N N . GLN A 1 95 ? 4.153 -28.328 -19.665 1.00 53.22 95 GLN A N 1
ATOM 737 C CA . GLN A 1 95 ? 4.131 -28.483 -1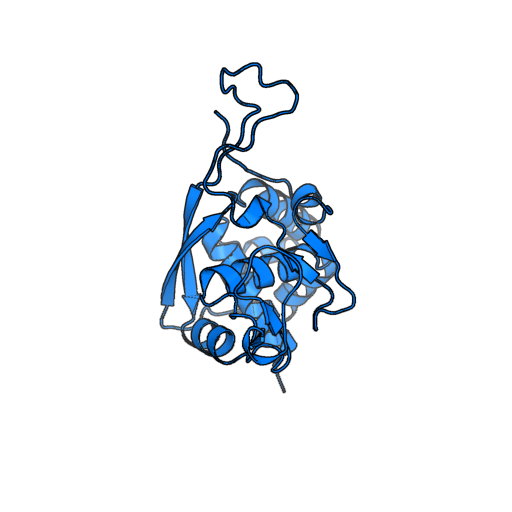8.213 1.00 53.22 95 GLN A CA 1
ATOM 738 C C . GLN A 1 95 ? 2.985 -27.692 -17.597 1.00 53.22 95 GLN A C 1
ATOM 740 O O . GLN A 1 95 ? 2.561 -26.687 -18.168 1.00 53.22 95 GLN A O 1
ATOM 745 N N . PRO A 1 96 ? 2.541 -28.038 -16.381 1.00 49.06 96 PRO A N 1
ATOM 746 C CA . PRO A 1 96 ? 1.810 -27.101 -15.553 1.00 49.06 96 PRO A CA 1
ATOM 747 C C . PRO A 1 96 ? 2.615 -25.796 -15.428 1.00 49.06 96 PRO A C 1
ATOM 749 O O . PRO A 1 96 ? 3.736 -25.778 -14.916 1.00 49.06 96 PRO A O 1
ATOM 752 N N . GLY A 1 97 ? 2.052 -24.701 -15.927 1.00 44.75 97 GLY A N 1
ATOM 753 C CA . GLY A 1 97 ? 2.604 -23.362 -15.898 1.00 44.75 97 GLY A CA 1
ATOM 754 C C . GLY A 1 97 ? 3.089 -23.017 -14.503 1.00 44.75 97 GLY A C 1
ATOM 755 O O . GLY A 1 97 ? 2.326 -23.025 -13.533 1.00 44.75 97 GLY A O 1
ATOM 756 N N . GLN A 1 98 ? 4.384 -22.718 -14.407 1.00 38.97 98 GLN A N 1
ATOM 757 C CA . GLN A 1 98 ? 5.021 -22.432 -13.131 1.00 38.97 98 GLN A CA 1
ATOM 758 C C . GLN A 1 98 ? 4.311 -21.266 -12.435 1.00 38.97 98 GLN A C 1
ATOM 760 O O . GLN A 1 98 ? 4.007 -20.219 -13.018 1.00 38.97 98 GLN A O 1
ATOM 765 N N . ARG A 1 99 ? 4.021 -21.472 -11.147 1.00 51.25 99 ARG A N 1
ATOM 766 C CA . ARG A 1 99 ? 3.462 -20.445 -10.265 1.00 51.25 99 ARG A CA 1
ATOM 767 C C . ARG A 1 99 ? 4.401 -19.235 -10.281 1.00 51.25 99 ARG A C 1
ATOM 769 O O . ARG A 1 99 ? 5.618 -19.405 -10.255 1.00 51.25 99 ARG A O 1
ATOM 776 N N . ALA A 1 100 ? 3.865 -18.024 -10.178 1.00 52.53 100 ALA A N 1
ATOM 777 C CA . ALA A 1 100 ? 4.668 -16.920 -9.665 1.00 52.53 100 ALA A CA 1
ATOM 778 C C . ALA A 1 100 ? 4.894 -17.184 -8.162 1.00 52.53 100 ALA A C 1
ATOM 780 O O . ALA A 1 100 ? 4.073 -16.832 -7.313 1.00 52.53 100 ALA A O 1
ATOM 781 N N . LYS A 1 101 ? 5.937 -17.960 -7.840 1.00 53.59 101 LYS A N 1
ATOM 782 C CA . LYS A 1 101 ? 6.240 -18.413 -6.476 1.00 53.59 101 LYS A CA 1
ATOM 783 C C . LYS A 1 101 ? 6.889 -17.260 -5.709 1.00 53.59 101 LYS A C 1
ATOM 785 O O . LYS A 1 101 ? 7.897 -16.719 -6.146 1.00 53.59 101 LYS A O 1
ATOM 790 N N . GLY A 1 102 ? 6.321 -16.902 -4.559 1.00 73.75 102 GLY A N 1
ATOM 791 C CA . GLY A 1 102 ? 6.980 -16.035 -3.581 1.00 73.75 102 GLY A CA 1
ATOM 792 C C . GLY A 1 102 ? 6.071 -14.985 -2.951 1.00 73.75 102 GLY A C 1
ATOM 793 O O . GLY A 1 102 ? 5.206 -14.402 -3.607 1.00 73.75 102 GLY A O 1
ATOM 794 N N . LEU A 1 103 ? 6.324 -14.704 -1.670 1.00 84.62 103 LEU A N 1
ATOM 795 C CA . LEU A 1 103 ? 5.687 -13.607 -0.937 1.00 84.62 103 LEU A CA 1
ATOM 796 C C . LEU A 1 103 ? 5.755 -12.261 -1.687 1.00 84.62 103 LEU A C 1
ATOM 798 O O . LEU A 1 103 ? 4.733 -11.582 -1.708 1.00 84.62 103 LEU A O 1
ATOM 802 N N . PRO A 1 104 ? 6.858 -11.879 -2.371 1.00 89.38 104 PRO A N 1
ATOM 803 C CA . PRO A 1 104 ? 6.903 -10.618 -3.112 1.00 89.38 104 PRO A CA 1
ATOM 804 C C . PRO A 1 104 ? 5.821 -10.485 -4.192 1.00 89.38 104 PRO A C 1
ATOM 806 O O . PRO A 1 104 ? 5.180 -9.443 -4.308 1.00 89.38 104 PRO A O 1
ATOM 809 N N . HIS A 1 105 ? 5.574 -11.543 -4.969 1.00 87.00 105 HIS A N 1
ATOM 810 C CA . HIS A 1 105 ? 4.540 -11.522 -6.004 1.00 87.00 105 HIS A CA 1
ATOM 811 C C . HIS A 1 105 ? 3.137 -11.386 -5.395 1.00 87.00 105 HIS A C 1
ATOM 813 O O . HIS A 1 105 ? 2.355 -10.533 -5.816 1.00 87.00 105 HIS A O 1
ATOM 819 N N . GLN A 1 106 ? 2.845 -12.177 -4.356 1.00 87.75 106 GLN A N 1
ATOM 820 C CA . GLN A 1 106 ? 1.561 -12.113 -3.653 1.00 87.75 106 GLN A CA 1
ATOM 821 C C . GLN A 1 106 ? 1.326 -10.735 -3.026 1.00 87.75 106 GLN A C 1
ATOM 823 O O . GLN A 1 106 ? 0.222 -10.201 -3.112 1.00 87.75 106 GLN A O 1
ATOM 828 N N . LEU A 1 107 ? 2.370 -10.121 -2.465 1.00 91.81 107 LEU A N 1
ATOM 829 C CA . LEU A 1 107 ? 2.291 -8.782 -1.889 1.00 91.81 107 LEU A CA 1
ATOM 830 C C . LEU A 1 107 ? 1.992 -7.716 -2.944 1.00 91.81 107 LEU A C 1
ATOM 832 O O . LEU A 1 107 ? 1.069 -6.939 -2.737 1.00 91.81 107 LEU A O 1
ATOM 836 N N . ARG A 1 108 ? 2.667 -7.713 -4.104 1.00 91.81 108 ARG A N 1
ATOM 837 C CA . ARG A 1 108 ? 2.334 -6.773 -5.200 1.00 91.81 108 ARG A CA 1
ATOM 838 C C . ARG A 1 108 ? 0.883 -6.906 -5.639 1.00 91.81 108 ARG A C 1
ATOM 840 O O . ARG A 1 108 ? 0.209 -5.904 -5.860 1.00 91.81 108 ARG A O 1
ATOM 847 N N . ARG A 1 109 ? 0.387 -8.143 -5.748 1.00 88.38 109 ARG A N 1
ATOM 848 C CA . ARG A 1 109 ? -1.019 -8.394 -6.077 1.00 88.38 109 ARG A CA 1
ATOM 849 C C . ARG A 1 109 ? -1.948 -7.822 -5.006 1.00 88.38 109 ARG A C 1
ATOM 851 O O . ARG A 1 109 ? -2.895 -7.130 -5.356 1.00 88.38 109 ARG A O 1
ATOM 858 N N . HIS A 1 110 ? -1.680 -8.076 -3.727 1.00 91.12 110 HIS A N 1
ATOM 859 C CA . HIS A 1 110 ? -2.494 -7.539 -2.634 1.00 91.12 110 HIS A CA 1
ATOM 860 C C . HIS A 1 110 ? -2.445 -6.014 -2.536 1.00 91.12 110 HIS A C 1
ATOM 862 O O . HIS A 1 110 ? -3.473 -5.408 -2.254 1.00 91.12 110 HIS A O 1
ATOM 868 N N . MET A 1 111 ? -1.305 -5.393 -2.838 1.00 93.94 111 MET A N 1
ATOM 869 C CA . MET A 1 111 ? -1.200 -3.940 -2.956 1.00 93.94 111 MET A CA 1
ATOM 870 C C . MET A 1 111 ? -2.055 -3.408 -4.104 1.00 93.94 111 MET A C 1
ATOM 872 O O . MET A 1 111 ? -2.782 -2.448 -3.905 1.00 93.94 111 MET A O 1
ATOM 876 N N . CYS A 1 112 ? -2.037 -4.048 -5.277 1.00 91.88 112 CYS A N 1
ATOM 877 C CA . CYS A 1 112 ? -2.914 -3.643 -6.381 1.00 91.88 112 CYS A CA 1
ATOM 878 C C . CYS A 1 112 ? -4.393 -3.740 -6.000 1.00 91.88 112 CYS A C 1
ATOM 880 O O . CYS A 1 112 ? -5.154 -2.834 -6.305 1.00 91.88 112 CYS A O 1
ATOM 882 N N . LEU A 1 113 ? -4.793 -4.809 -5.303 1.00 90.44 113 LEU A N 1
ATOM 883 C CA . LEU A 1 113 ? -6.165 -4.933 -4.807 1.00 90.44 113 LEU A CA 1
ATOM 884 C C . LEU A 1 113 ? -6.503 -3.827 -3.806 1.00 90.44 113 LEU A C 1
ATOM 886 O O . LEU A 1 113 ? -7.584 -3.263 -3.889 1.00 90.44 113 LEU A O 1
ATOM 890 N N . LEU A 1 114 ? -5.579 -3.500 -2.896 1.00 93.62 114 LEU A N 1
ATOM 891 C CA . LEU A 1 114 ? -5.749 -2.413 -1.935 1.00 93.62 114 LEU A CA 1
ATOM 892 C C . LEU A 1 114 ? -5.942 -1.061 -2.633 1.00 93.62 114 LEU A C 1
ATOM 894 O O . LEU A 1 114 ? -6.878 -0.348 -2.297 1.00 93.62 114 LEU A O 1
ATOM 898 N N . PHE A 1 115 ? -5.082 -0.715 -3.593 1.00 93.38 115 PHE A N 1
ATOM 899 C CA . PHE A 1 115 ? -5.139 0.585 -4.265 1.00 93.38 115 PHE A CA 1
ATOM 900 C C . PHE A 1 115 ? -6.270 0.699 -5.291 1.00 93.38 115 PHE A C 1
ATOM 902 O O . PHE A 1 115 ? -6.703 1.815 -5.566 1.00 93.38 115 PHE A O 1
ATOM 909 N N . GLU A 1 116 ? -6.788 -0.413 -5.821 1.00 91.25 116 GLU A N 1
ATOM 910 C CA . GLU A 1 116 ? -7.999 -0.382 -6.652 1.00 91.25 116 GLU A CA 1
ATOM 911 C C . GLU A 1 116 ? -9.252 -0.048 -5.829 1.00 91.25 116 GLU A C 1
ATOM 913 O O . GLU A 1 116 ? -10.187 0.551 -6.358 1.00 91.25 116 GLU A O 1
ATOM 918 N N . MET A 1 117 ? -9.295 -0.405 -4.537 1.00 91.69 117 MET A N 1
ATOM 919 C CA . MET A 1 117 ? -10.441 -0.053 -3.695 1.00 91.69 117 MET A CA 1
ATOM 920 C C . MET A 1 117 ? -10.667 1.460 -3.681 1.00 91.69 117 MET A C 1
ATOM 922 O O . MET A 1 117 ? -9.715 2.249 -3.690 1.00 91.69 117 MET A O 1
ATOM 926 N N . SER A 1 118 ? -11.939 1.858 -3.618 1.00 94.62 118 SER A N 1
ATOM 927 C CA . SER A 1 118 ? -12.304 3.263 -3.458 1.00 94.62 118 SER A CA 1
ATOM 928 C C . SER A 1 118 ? -11.801 3.798 -2.114 1.00 94.62 118 SER A C 1
ATOM 930 O O . SER A 1 118 ? -11.643 3.041 -1.148 1.00 94.62 118 SER A O 1
ATOM 932 N N . ASN A 1 119 ? -11.550 5.105 -2.042 1.00 97.00 119 ASN A N 1
ATOM 933 C CA . ASN A 1 119 ? -11.070 5.725 -0.807 1.00 97.00 119 ASN A CA 1
ATOM 934 C C . ASN A 1 119 ? -12.089 5.539 0.330 1.00 97.00 119 ASN A C 1
ATOM 936 O O . ASN A 1 119 ? -11.708 5.206 1.447 1.00 97.00 119 ASN A O 1
ATOM 940 N N . GLU A 1 120 ? -13.381 5.620 0.017 1.00 97.12 120 GLU A N 1
ATOM 941 C CA . GLU A 1 120 ? -14.505 5.418 0.939 1.00 97.12 120 GLU A CA 1
ATOM 942 C C . GLU A 1 120 ? -14.560 3.977 1.460 1.00 97.12 120 GLU A C 1
ATOM 944 O O . GLU A 1 120 ? -14.999 3.719 2.580 1.00 97.12 120 GLU A O 1
ATOM 949 N N . ARG A 1 121 ? -14.139 2.991 0.655 1.00 95.44 121 ARG A N 1
ATOM 950 C CA . ARG A 1 121 ? -14.043 1.599 1.113 1.00 95.44 121 ARG A CA 1
ATOM 951 C C . ARG A 1 121 ? -12.880 1.419 2.085 1.00 95.44 121 ARG A C 1
ATOM 953 O O . ARG A 1 121 ? -13.035 0.696 3.066 1.00 95.44 121 ARG A O 1
ATOM 960 N N . ILE A 1 122 ? -11.744 2.066 1.823 1.00 96.50 122 ILE A N 1
ATOM 961 C CA . ILE A 1 122 ? -10.593 2.058 2.736 1.00 96.50 122 ILE A CA 1
ATOM 962 C C . ILE A 1 122 ? -10.944 2.784 4.039 1.00 96.50 122 ILE A C 1
ATOM 964 O O . ILE A 1 122 ? -10.609 2.280 5.106 1.00 96.50 122 ILE A O 1
ATOM 968 N N . GLN A 1 123 ? -11.644 3.917 3.956 1.00 97.25 123 GLN A N 1
ATOM 969 C CA . GLN A 1 123 ? -12.130 4.668 5.111 1.00 97.25 123 GLN A CA 1
ATOM 970 C C . GLN A 1 123 ? -13.026 3.803 5.997 1.00 97.25 123 GLN A C 1
ATOM 972 O O . GLN A 1 123 ? -12.690 3.599 7.157 1.00 97.25 123 GLN A O 1
ATOM 977 N N . ARG A 1 124 ? -14.085 3.206 5.431 1.00 96.06 124 ARG A N 1
ATOM 978 C CA . ARG A 1 124 ? -14.988 2.315 6.179 1.00 96.06 124 ARG A CA 1
ATOM 979 C C . ARG A 1 124 ? -14.244 1.169 6.858 1.00 96.06 124 ARG A C 1
ATOM 981 O O . ARG A 1 124 ? -14.453 0.915 8.028 1.00 96.06 124 ARG A O 1
ATOM 988 N N . MET A 1 125 ? -13.296 0.536 6.161 1.00 95.56 125 MET A N 1
ATOM 989 C CA . MET A 1 125 ? -12.464 -0.519 6.755 1.00 95.56 125 MET A CA 1
ATOM 990 C C . MET A 1 125 ? -11.679 -0.052 7.993 1.00 95.56 125 MET A C 1
ATOM 992 O O . MET A 1 125 ? -11.408 -0.867 8.871 1.00 95.56 125 MET A O 1
ATOM 996 N N . LEU A 1 126 ? -11.245 1.209 8.030 1.00 96.25 126 LEU A N 1
ATOM 997 C CA . LEU A 1 126 ? -10.547 1.783 9.181 1.00 96.25 126 LEU A CA 1
ATOM 998 C C . LEU A 1 126 ? -11.527 2.143 10.303 1.00 96.25 126 LEU A C 1
ATOM 1000 O O . LEU A 1 126 ? -11.245 1.872 11.463 1.00 96.25 126 LEU A O 1
ATOM 1004 N N . GLU A 1 127 ? -12.681 2.709 9.956 1.00 95.44 127 GLU A N 1
ATOM 1005 C CA . GLU A 1 127 ? -13.743 3.063 10.906 1.00 95.44 127 GLU A CA 1
ATOM 1006 C C . GLU A 1 127 ? -14.349 1.825 11.585 1.00 95.44 127 GLU A C 1
ATOM 1008 O O . GLU A 1 127 ? -14.621 1.848 12.782 1.00 95.44 127 GLU A O 1
ATOM 1013 N N . ASP A 1 128 ? -14.470 0.714 10.856 1.00 94.12 128 ASP A N 1
ATOM 1014 C CA . ASP A 1 128 ? -14.983 -0.559 11.371 1.00 94.12 128 ASP A CA 1
ATOM 1015 C C . ASP A 1 128 ? -14.037 -1.221 12.405 1.00 94.12 128 ASP A C 1
ATOM 1017 O O . ASP A 1 128 ? -14.456 -2.103 13.154 1.00 94.12 128 ASP A O 1
ATOM 1021 N N . ASP A 1 129 ? -12.750 -0.844 12.457 1.00 92.94 129 ASP A N 1
ATOM 1022 C CA . ASP A 1 129 ? -11.735 -1.432 13.355 1.00 92.94 129 ASP A CA 1
ATOM 1023 C C . ASP A 1 129 ? -10.792 -0.340 13.901 1.00 92.94 129 ASP A C 1
ATOM 1025 O O . ASP A 1 129 ? -9.567 -0.435 13.790 1.00 92.94 129 ASP A O 1
ATOM 1029 N N . MET A 1 130 ? -11.370 0.705 14.513 1.00 91.88 130 MET A N 1
ATOM 1030 C CA . MET A 1 130 ? -10.633 1.855 15.076 1.00 91.88 130 MET A CA 1
ATOM 1031 C C . MET A 1 130 ? -9.556 1.457 16.096 1.00 91.88 130 MET A C 1
ATOM 1033 O O . MET A 1 130 ? -8.519 2.116 16.220 1.00 91.88 130 MET A O 1
ATOM 1037 N N . GLU A 1 131 ? -9.774 0.354 16.814 1.00 88.44 131 GLU A N 1
ATOM 1038 C CA . GLU A 1 131 ? -8.840 -0.187 17.803 1.00 88.44 131 GLU A CA 1
ATOM 1039 C C . GLU A 1 131 ? -7.856 -1.215 17.223 1.00 88.44 131 GLU A C 1
ATOM 1041 O O . GLU A 1 131 ? -7.228 -1.969 17.977 1.00 88.44 131 GLU A O 1
ATOM 1046 N N . TYR A 1 132 ? -7.683 -1.258 15.896 1.00 88.19 132 TYR A N 1
ATOM 1047 C CA . TYR A 1 132 ? -6.839 -2.236 15.218 1.00 88.19 132 TYR A CA 1
ATOM 1048 C C . TYR A 1 132 ? -5.464 -2.392 15.887 1.00 88.19 132 TYR A C 1
ATOM 1050 O O . TYR A 1 132 ? -4.627 -1.483 15.918 1.00 88.19 132 TYR A O 1
ATOM 1058 N N . LYS A 1 133 ? -5.177 -3.613 16.354 1.00 84.56 133 LYS A N 1
ATOM 1059 C CA . LYS A 1 133 ? -3.875 -3.984 16.924 1.00 84.56 133 LYS A CA 1
ATOM 1060 C C . LYS A 1 133 ? -3.099 -4.878 15.953 1.00 84.56 133 LYS A C 1
ATOM 1062 O O . LYS A 1 133 ? -3.520 -6.001 15.662 1.00 84.56 133 LYS A O 1
ATOM 1067 N N . PRO A 1 134 ? -1.917 -4.442 15.474 1.00 75.75 134 PRO A N 1
ATOM 1068 C CA . PRO A 1 134 ? -1.046 -5.286 14.668 1.00 75.75 134 PRO A CA 1
ATOM 1069 C C . PRO A 1 134 ? -0.705 -6.583 15.416 1.00 75.75 134 PRO A C 1
ATOM 1071 O O . PRO A 1 134 ? -0.120 -6.531 16.496 1.00 75.75 134 PRO A O 1
ATOM 1074 N N . LYS A 1 135 ? -0.985 -7.751 14.822 1.00 78.62 135 LYS A N 1
ATOM 1075 C CA . LYS A 1 135 ? -0.638 -9.046 15.439 1.00 78.62 135 LYS A CA 1
ATOM 1076 C C . LYS A 1 135 ? 0.861 -9.145 15.765 1.00 78.62 135 LYS A C 1
ATOM 1078 O O . LYS A 1 135 ? 1.694 -8.637 14.998 1.00 78.62 135 LYS A O 1
ATOM 1083 N N . LYS A 1 136 ? 1.185 -9.816 16.880 1.00 75.81 136 LYS A N 1
ATOM 1084 C CA . LYS A 1 136 ? 2.558 -10.187 17.271 1.00 75.81 136 LYS A CA 1
ATOM 1085 C C . LYS A 1 136 ? 3.163 -11.148 16.233 1.00 75.81 136 LYS A C 1
ATOM 1087 O O . LYS A 1 136 ? 2.427 -11.840 15.537 1.00 75.81 136 LYS A O 1
ATOM 1092 N N . GLY A 1 137 ? 4.493 -11.143 16.116 1.00 80.62 137 GLY A N 1
ATOM 1093 C CA . GLY A 1 137 ? 5.223 -11.898 15.090 1.00 80.62 137 GLY A CA 1
ATOM 1094 C C . GLY A 1 137 ? 5.171 -11.215 13.719 1.00 80.62 137 GLY A C 1
ATOM 1095 O O . GLY A 1 137 ? 4.105 -11.066 13.115 1.00 80.62 137 GLY A O 1
ATOM 1096 N N . LYS A 1 138 ? 6.328 -10.756 13.224 1.00 87.62 138 LYS A N 1
ATOM 1097 C CA . LYS A 1 138 ? 6.451 -10.117 11.906 1.00 87.62 138 LYS A CA 1
ATOM 1098 C C . LYS A 1 138 ? 7.411 -10.899 11.026 1.00 87.62 138 LYS A C 1
ATOM 1100 O O . LYS A 1 138 ? 8.543 -11.148 11.423 1.00 87.62 138 LYS A O 1
ATOM 1105 N N . VAL A 1 139 ? 6.978 -11.189 9.808 1.00 91.25 139 VAL A N 1
ATOM 1106 C CA . VAL A 1 139 ? 7.818 -11.736 8.746 1.00 91.25 139 VAL A CA 1
ATOM 1107 C C . VAL A 1 139 ? 8.343 -10.581 7.906 1.00 91.25 139 VAL A C 1
ATOM 1109 O O . VAL A 1 139 ? 7.581 -9.717 7.460 1.00 91.25 139 VAL A O 1
ATOM 1112 N N . THR A 1 140 ? 9.656 -10.571 7.705 1.00 93.31 140 THR A N 1
ATOM 1113 C CA . THR A 1 140 ? 10.353 -9.594 6.871 1.00 93.31 140 THR A CA 1
ATOM 1114 C C . THR A 1 140 ? 10.411 -10.101 5.434 1.00 93.31 140 THR A C 1
ATOM 1116 O O . THR A 1 140 ? 10.844 -11.224 5.188 1.00 93.31 140 THR A O 1
ATOM 1119 N N . VAL A 1 141 ? 9.985 -9.277 4.477 1.00 91.69 141 VAL A N 1
ATOM 1120 C CA . VAL A 1 141 ? 10.003 -9.610 3.048 1.00 91.69 141 VAL A CA 1
ATOM 1121 C C . VAL A 1 141 ? 10.705 -8.501 2.275 1.00 91.69 141 VAL A C 1
ATOM 1123 O O . VAL A 1 141 ? 10.231 -7.366 2.248 1.00 91.69 141 VAL A O 1
ATOM 1126 N N . GLY A 1 142 ? 11.826 -8.840 1.638 1.00 92.19 142 GLY A N 1
ATOM 1127 C CA . GLY A 1 142 ? 12.510 -7.964 0.690 1.00 92.19 142 GLY A CA 1
ATOM 1128 C C . GLY A 1 142 ? 11.815 -7.979 -0.672 1.00 92.19 142 GLY A C 1
ATOM 1129 O O . GLY A 1 142 ? 11.495 -9.049 -1.195 1.00 92.19 142 GLY A O 1
ATOM 1130 N N . ILE A 1 143 ? 11.571 -6.806 -1.252 1.00 92.31 143 ILE A N 1
ATOM 1131 C CA . ILE A 1 143 ? 10.860 -6.665 -2.521 1.00 92.31 143 ILE A CA 1
ATOM 1132 C C . ILE A 1 143 ? 11.353 -5.467 -3.335 1.00 92.31 143 ILE A C 1
ATOM 1134 O O . ILE A 1 143 ? 11.377 -4.345 -2.842 1.00 92.31 143 ILE A O 1
ATOM 1138 N N . VAL A 1 144 ? 11.681 -5.689 -4.612 1.00 90.81 144 VAL A N 1
ATOM 1139 C CA . VAL A 1 144 ? 11.889 -4.591 -5.570 1.00 90.81 144 VAL A CA 1
ATOM 1140 C C . VAL A 1 144 ? 10.536 -4.099 -6.069 1.00 90.81 144 VAL A C 1
ATOM 1142 O O . VAL A 1 144 ? 9.782 -4.896 -6.634 1.00 90.81 144 VAL A O 1
ATOM 1145 N N . MET A 1 145 ? 10.222 -2.822 -5.869 1.00 94.62 145 MET A N 1
ATOM 1146 C CA . MET A 1 145 ? 8.960 -2.215 -6.306 1.00 94.62 145 MET A CA 1
ATOM 1147 C C . MET A 1 145 ? 9.053 -0.673 -6.325 1.00 94.62 145 MET A C 1
ATOM 1149 O O . MET A 1 145 ? 10.088 -0.128 -5.935 1.00 94.62 145 MET A O 1
ATOM 1153 N N . PRO A 1 146 ? 8.023 0.037 -6.823 1.00 96.19 146 PRO A N 1
ATOM 1154 C CA . PRO A 1 146 ? 7.929 1.487 -6.695 1.00 96.19 146 PRO A CA 1
ATOM 1155 C C . PRO A 1 146 ? 7.817 1.905 -5.223 1.00 96.19 146 PRO A C 1
ATOM 1157 O O . PRO A 1 146 ? 7.266 1.163 -4.405 1.00 96.19 146 PRO A O 1
ATOM 1160 N N . THR A 1 147 ? 8.278 3.109 -4.906 1.00 96.56 147 THR A N 1
ATOM 1161 C CA . THR A 1 147 ? 8.109 3.705 -3.578 1.00 96.56 147 THR A CA 1
ATOM 1162 C C . THR A 1 147 ? 6.716 4.299 -3.472 1.00 96.56 147 THR A C 1
ATOM 1164 O O . THR A 1 147 ? 6.350 5.159 -4.259 1.00 96.56 147 THR A O 1
ATOM 1167 N N . LEU A 1 148 ? 5.930 3.857 -2.491 1.00 97.06 148 LEU A N 1
ATOM 1168 C CA . LEU A 1 148 ? 4.519 4.245 -2.374 1.00 97.06 148 LEU A CA 1
ATOM 1169 C C . LEU A 1 148 ? 4.291 5.451 -1.451 1.00 97.06 148 LEU A C 1
ATOM 1171 O O . LEU A 1 148 ? 3.196 5.594 -0.919 1.00 97.06 148 LEU A O 1
ATOM 1175 N N . SER A 1 149 ? 5.315 6.269 -1.189 1.00 96.88 149 SER A N 1
ATOM 1176 C CA . SER A 1 149 ? 5.192 7.398 -0.257 1.00 96.88 149 SER A CA 1
ATOM 1177 C C . SER A 1 149 ? 4.119 8.382 -0.702 1.00 96.88 149 SER A C 1
ATOM 1179 O O . SER A 1 149 ? 3.191 8.627 0.051 1.00 96.88 149 SER A O 1
ATOM 1181 N N . GLU A 1 150 ? 4.193 8.842 -1.949 1.00 97.44 150 GLU A N 1
ATOM 1182 C CA . GLU A 1 150 ? 3.273 9.844 -2.494 1.00 97.44 150 GLU A CA 1
ATOM 1183 C C . GLU A 1 150 ? 1.827 9.340 -2.520 1.00 97.44 150 GLU A C 1
ATOM 1185 O O . GLU A 1 150 ? 0.948 9.966 -1.940 1.00 97.44 150 GLU A O 1
ATOM 1190 N N . ALA A 1 151 ? 1.583 8.148 -3.073 1.00 97.62 151 ALA A N 1
ATOM 1191 C CA . ALA A 1 151 ? 0.245 7.559 -3.077 1.00 97.62 151 ALA A CA 1
ATOM 1192 C C . ALA A 1 151 ? -0.355 7.354 -1.672 1.00 97.62 151 ALA A C 1
ATOM 1194 O O . ALA A 1 151 ? -1.567 7.477 -1.494 1.00 97.62 151 ALA A O 1
ATOM 1195 N N . VAL A 1 152 ? 0.464 6.998 -0.674 1.00 97.75 152 VAL A N 1
ATOM 1196 C CA . VAL A 1 152 ? -0.018 6.827 0.705 1.00 97.75 152 VAL A CA 1
ATOM 1197 C C . VAL A 1 152 ? -0.263 8.173 1.376 1.00 97.75 152 VAL A C 1
ATOM 1199 O O . VAL A 1 152 ? -1.239 8.283 2.112 1.00 97.75 152 VAL A O 1
ATOM 1202 N N . ASP A 1 153 ? 0.561 9.183 1.105 1.00 97.44 153 ASP A N 1
ATOM 1203 C CA . ASP A 1 153 ? 0.371 10.536 1.627 1.00 97.44 153 ASP A CA 1
ATOM 1204 C C . ASP A 1 153 ? -0.892 11.184 1.028 1.00 97.44 153 ASP A C 1
ATOM 1206 O O . ASP A 1 153 ? -1.698 11.750 1.764 1.00 97.44 153 ASP A O 1
ATOM 1210 N N . GLU A 1 154 ? -1.148 11.013 -0.275 1.00 97.88 154 GLU A N 1
ATOM 1211 C CA . GLU A 1 154 ? -2.401 11.432 -0.925 1.00 97.88 154 GLU A CA 1
ATOM 1212 C C . GLU A 1 154 ? -3.627 10.765 -0.287 1.00 97.88 154 GLU A C 1
ATOM 1214 O O . GLU A 1 154 ? -4.606 11.437 0.052 1.00 97.88 154 GLU A O 1
ATOM 1219 N N . LEU A 1 155 ? -3.568 9.442 -0.087 1.00 97.56 155 LEU A N 1
ATOM 1220 C CA . LEU A 1 155 ? -4.635 8.690 0.571 1.00 97.56 155 LEU A CA 1
ATOM 1221 C C . LEU A 1 155 ? -4.844 9.167 2.015 1.00 97.56 155 LEU A C 1
ATOM 1223 O O . LEU A 1 155 ? -5.980 9.357 2.437 1.00 97.56 155 LEU A O 1
ATOM 1227 N N . TYR A 1 156 ? -3.765 9.379 2.766 1.00 97.19 156 TYR A N 1
ATOM 1228 C CA . TYR A 1 156 ? -3.806 9.857 4.147 1.00 97.19 156 TYR A CA 1
ATOM 1229 C C . TYR A 1 156 ? -4.460 11.239 4.255 1.00 97.19 156 TYR A C 1
ATOM 1231 O O . TYR A 1 156 ? -5.364 11.427 5.070 1.00 97.19 156 TYR A O 1
ATOM 1239 N N . CYS A 1 157 ? -4.062 12.183 3.398 1.00 97.12 157 CYS A N 1
ATOM 1240 C CA . CYS A 1 157 ? -4.655 13.517 3.336 1.00 97.12 157 CYS A CA 1
ATOM 1241 C C . CYS A 1 157 ? -6.154 13.458 3.027 1.00 97.12 157 CYS A C 1
ATOM 1243 O O . CYS A 1 157 ? -6.943 14.152 3.668 1.00 97.12 157 CYS A O 1
ATOM 1245 N N . TRP A 1 158 ? -6.559 12.605 2.081 1.00 97.75 158 TRP A N 1
ATOM 1246 C CA . TRP A 1 158 ? -7.972 12.399 1.773 1.00 97.75 158 TRP A CA 1
ATOM 1247 C C . TRP A 1 158 ? -8.734 11.826 2.977 1.00 97.75 158 TRP A C 1
ATOM 1249 O O . TRP A 1 158 ? -9.784 12.353 3.339 1.00 97.75 158 TRP A O 1
ATOM 1259 N N . LEU A 1 159 ? -8.183 10.797 3.636 1.00 97.38 159 LEU A N 1
ATOM 1260 C CA . LEU A 1 159 ? -8.817 10.124 4.775 1.00 97.38 159 LEU A CA 1
ATOM 1261 C C . LEU A 1 159 ? -9.046 11.077 5.947 1.00 97.38 159 LEU A C 1
ATOM 1263 O O . LEU A 1 159 ? -10.145 11.108 6.483 1.00 97.38 159 LEU A O 1
ATOM 1267 N N . ILE A 1 160 ? -8.048 11.882 6.315 1.00 96.62 160 ILE A N 1
ATOM 1268 C CA . ILE A 1 160 ? -8.171 12.828 7.436 1.00 96.62 160 ILE A CA 1
ATOM 1269 C C . ILE A 1 160 ? -9.112 13.977 7.110 1.00 96.62 160 ILE A C 1
ATOM 1271 O O . ILE A 1 160 ? -9.827 14.450 7.990 1.00 96.62 160 ILE A O 1
ATOM 1275 N N . LYS A 1 161 ? -9.133 14.426 5.852 1.00 97.44 161 LYS A N 1
ATOM 1276 C CA . LYS A 1 161 ? -10.106 15.428 5.415 1.00 97.44 161 LYS A CA 1
ATOM 1277 C C . LYS A 1 161 ? -11.537 14.898 5.534 1.00 97.44 161 LYS A C 1
ATOM 1279 O O . LYS A 1 161 ? -12.428 15.670 5.867 1.00 97.44 161 LYS A O 1
ATOM 1284 N N . SER A 1 162 ? -11.744 13.612 5.255 1.00 96.94 162 SER A N 1
ATOM 1285 C CA . SER A 1 162 ? -13.059 12.975 5.340 1.00 96.94 162 SER A CA 1
ATOM 1286 C C . SER A 1 162 ? -13.463 12.621 6.775 1.00 96.94 162 SER A C 1
ATOM 1288 O O . SER A 1 162 ? -14.613 12.819 7.151 1.00 96.94 162 SER A O 1
ATOM 1290 N N . ASN A 1 163 ? -12.529 12.114 7.581 1.00 96.62 163 ASN A N 1
ATOM 1291 C CA . ASN A 1 163 ? -12.727 11.798 8.992 1.00 96.62 163 ASN A CA 1
ATOM 1292 C C . ASN A 1 163 ? -11.443 12.120 9.792 1.00 96.62 163 ASN A C 1
ATOM 1294 O O . ASN A 1 163 ? -10.478 11.344 9.759 1.00 96.62 163 ASN A O 1
ATOM 1298 N N . PRO A 1 164 ? -11.419 13.242 10.538 1.00 95.88 164 PRO A N 1
ATOM 1299 C CA . PRO A 1 164 ? -10.250 13.666 11.306 1.00 95.88 164 PRO A CA 1
ATOM 1300 C C . PRO A 1 164 ? -9.784 12.677 12.378 1.00 95.88 164 PRO A C 1
ATOM 1302 O O . PRO A 1 164 ? -8.592 12.662 12.701 1.00 95.88 164 PRO A O 1
ATOM 1305 N N . ASP A 1 165 ? -10.668 11.829 12.909 1.00 94.56 165 ASP A N 1
ATOM 1306 C CA . ASP A 1 165 ? -10.324 10.878 13.973 1.00 94.56 165 ASP A CA 1
ATOM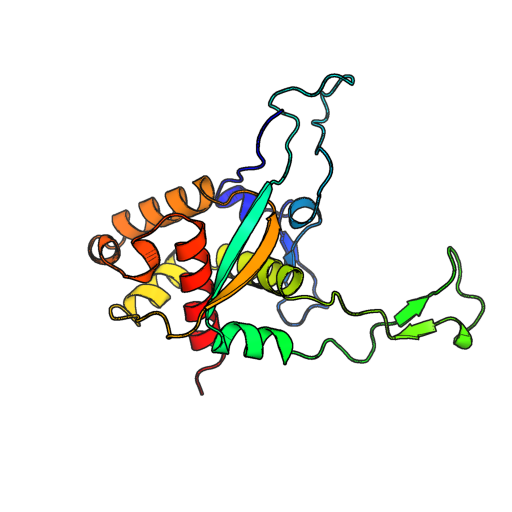 1307 C C . ASP A 1 165 ? -9.374 9.780 13.479 1.00 94.56 165 ASP A C 1
ATOM 1309 O O . ASP A 1 165 ? -8.552 9.256 14.241 1.00 94.56 165 ASP A O 1
ATOM 1313 N N . LEU A 1 166 ? -9.370 9.512 12.167 1.00 95.38 166 LEU A N 1
ATOM 1314 C CA . LEU A 1 166 ? -8.463 8.552 11.539 1.00 95.38 166 LEU A CA 1
ATOM 1315 C C . LEU A 1 166 ? -6.985 8.935 11.674 1.00 95.38 166 LEU A C 1
ATOM 1317 O O . LEU A 1 166 ? -6.125 8.059 11.572 1.00 95.38 166 LEU A O 1
ATOM 1321 N N . ARG A 1 167 ? -6.650 10.196 11.985 1.00 93.75 167 ARG A N 1
ATOM 1322 C CA . ARG A 1 167 ? -5.257 10.622 12.230 1.00 93.75 167 ARG A CA 1
ATOM 1323 C C . ARG A 1 167 ? -4.567 9.819 13.338 1.00 93.75 167 ARG A C 1
ATOM 1325 O O . ARG A 1 167 ? -3.346 9.675 13.332 1.00 93.75 167 ARG A O 1
ATOM 1332 N N . PHE A 1 168 ? -5.341 9.285 14.283 1.00 92.25 168 PHE A N 1
ATOM 1333 C CA . PHE A 1 168 ? -4.831 8.485 15.396 1.00 92.25 168 PHE A CA 1
ATOM 1334 C C . PHE A 1 168 ? -4.883 6.979 15.138 1.00 92.25 168 PHE A C 1
ATOM 1336 O O . PHE A 1 168 ? -4.376 6.203 15.953 1.00 92.25 168 PHE A O 1
ATOM 1343 N N . HIS A 1 169 ? -5.442 6.557 14.003 1.00 95.19 169 HIS A N 1
ATOM 1344 C CA . HIS A 1 169 ? -5.635 5.153 13.697 1.00 95.19 169 HIS A CA 1
ATOM 1345 C C . HIS A 1 169 ? -4.278 4.413 13.663 1.00 95.19 169 HIS A C 1
ATOM 1347 O O . HIS A 1 169 ? -3.366 4.809 12.921 1.00 95.19 169 HIS A O 1
ATOM 1353 N N . PRO A 1 170 ? -4.102 3.298 14.402 1.00 92.44 170 PRO A N 1
ATOM 1354 C CA . PRO A 1 170 ? -2.813 2.603 14.504 1.00 92.44 170 PRO A CA 1
ATOM 1355 C C . PRO A 1 170 ? -2.233 2.136 13.161 1.00 92.44 170 PRO A C 1
ATOM 1357 O O . PRO A 1 170 ? -1.013 2.013 13.016 1.00 92.44 170 PRO A O 1
ATOM 1360 N N . ALA A 1 171 ? -3.095 1.883 12.171 1.00 94.06 171 ALA A N 1
ATOM 1361 C CA . ALA A 1 171 ? -2.680 1.539 10.812 1.00 94.06 171 ALA A CA 1
ATOM 1362 C C . ALA A 1 171 ? -2.019 2.698 10.045 1.00 94.06 171 ALA A C 1
ATOM 1364 O O . ALA A 1 171 ? -1.218 2.418 9.159 1.00 94.06 171 ALA A O 1
ATOM 1365 N N . LEU A 1 172 ? -2.313 3.959 10.385 1.00 93.50 172 LEU A N 1
ATOM 1366 C CA . LEU A 1 172 ? -1.846 5.150 9.661 1.00 93.50 172 LEU A CA 1
ATOM 1367 C C . LEU A 1 172 ? -0.660 5.858 10.339 1.00 93.50 172 LEU A C 1
ATOM 1369 O O . LEU A 1 172 ? 0.009 6.672 9.717 1.00 93.50 172 LEU A O 1
ATOM 1373 N N . LYS A 1 173 ? -0.339 5.517 11.593 1.00 83.56 173 LYS A N 1
ATOM 1374 C CA . LYS A 1 173 ? 0.631 6.231 12.454 1.00 83.56 173 LYS A CA 1
ATOM 1375 C C . LYS A 1 173 ? 2.090 6.277 11.949 1.00 83.56 173 LYS A C 1
ATOM 1377 O O . LYS A 1 173 ? 2.950 6.874 12.593 1.00 83.56 173 LYS A O 1
ATOM 1382 N N . ARG A 1 174 ? 2.445 5.573 10.873 1.00 85.62 174 ARG A N 1
ATOM 1383 C CA . ARG A 1 174 ? 3.844 5.388 10.442 1.00 85.62 174 ARG A CA 1
ATOM 1384 C C . ARG A 1 174 ? 4.022 5.724 8.961 1.00 85.62 174 ARG A C 1
ATOM 1386 O O . ARG A 1 174 ? 3.076 6.048 8.262 1.00 85.62 174 ARG A O 1
ATOM 1393 N N . ARG A 1 175 ? 5.270 5.622 8.486 1.00 91.56 175 ARG A N 1
ATOM 1394 C CA . ARG A 1 175 ? 5.622 5.777 7.065 1.00 91.56 175 ARG A CA 1
ATOM 1395 C C . ARG A 1 175 ? 4.823 4.814 6.177 1.00 91.56 175 ARG A C 1
ATOM 1397 O O . ARG A 1 175 ? 4.324 3.791 6.647 1.00 91.56 175 ARG A O 1
ATOM 1404 N N . TRP A 1 176 ? 4.825 5.086 4.874 1.00 95.69 176 TRP A N 1
ATOM 1405 C CA . TRP A 1 176 ? 4.050 4.350 3.873 1.00 95.69 176 TRP A CA 1
ATOM 1406 C C . TRP A 1 176 ? 4.148 2.817 3.968 1.00 95.69 176 TRP A C 1
ATOM 1408 O O . TRP A 1 176 ? 3.136 2.129 3.873 1.00 95.69 176 TRP A O 1
ATOM 1418 N N . ALA A 1 177 ? 5.343 2.254 4.190 1.00 95.00 177 ALA A N 1
ATOM 1419 C CA . ALA A 1 177 ? 5.544 0.802 4.153 1.00 95.00 177 ALA A CA 1
ATOM 1420 C C . ALA A 1 177 ? 4.793 0.070 5.283 1.00 95.00 177 ALA A C 1
ATOM 1422 O O . ALA A 1 177 ? 4.024 -0.850 4.985 1.00 95.00 177 ALA A O 1
ATOM 1423 N N . PRO A 1 178 ? 4.950 0.459 6.567 1.00 94.50 178 PRO A N 1
ATOM 1424 C CA . PRO A 1 178 ? 4.066 0.004 7.633 1.00 94.50 178 PRO A CA 1
ATOM 1425 C C . PRO A 1 178 ? 2.583 0.178 7.307 1.00 94.50 178 PRO A C 1
ATOM 1427 O O . PRO A 1 178 ? 1.849 -0.799 7.441 1.00 94.50 178 PRO A O 1
ATOM 1430 N N . THR A 1 179 ? 2.169 1.359 6.843 1.00 95.94 179 THR A N 1
ATOM 1431 C CA . THR A 1 179 ? 0.763 1.686 6.566 1.00 95.94 179 THR A CA 1
ATOM 1432 C C . THR A 1 179 ? 0.148 0.727 5.557 1.00 95.94 179 THR A C 1
ATOM 1434 O O . THR A 1 179 ? -0.828 0.045 5.862 1.00 95.94 179 THR A O 1
ATOM 1437 N N . VAL A 1 180 ? 0.794 0.538 4.406 1.00 96.44 180 VAL A N 1
ATOM 1438 C CA . VAL A 1 180 ? 0.345 -0.408 3.374 1.00 96.44 180 VAL A CA 1
ATOM 1439 C C . VAL A 1 180 ? 0.292 -1.838 3.915 1.00 96.44 180 VAL A C 1
ATOM 1441 O O . VAL A 1 180 ? -0.661 -2.563 3.639 1.00 96.44 180 VAL A O 1
ATOM 1444 N N . CYS A 1 181 ? 1.265 -2.257 4.732 1.00 95.12 181 CYS A N 1
ATOM 1445 C CA . CYS A 1 181 ? 1.226 -3.582 5.360 1.00 95.12 181 CYS A CA 1
ATOM 1446 C C . CYS A 1 181 ? 0.013 -3.750 6.283 1.00 95.12 181 CYS A C 1
ATOM 1448 O O . CYS A 1 181 ? -0.618 -4.803 6.261 1.00 95.12 181 CYS A O 1
ATOM 1450 N N . ARG A 1 182 ? -0.314 -2.739 7.099 1.00 94.81 182 ARG A N 1
ATOM 1451 C CA . ARG A 1 182 ? -1.471 -2.789 8.005 1.00 94.81 182 ARG A CA 1
ATOM 1452 C C . ARG A 1 182 ? -2.782 -2.810 7.217 1.00 94.81 182 ARG A C 1
ATOM 1454 O O . ARG A 1 182 ? -3.599 -3.689 7.460 1.00 94.81 182 ARG A O 1
ATOM 1461 N N . LEU A 1 183 ? -2.925 -1.935 6.221 1.00 95.88 183 LEU A N 1
ATOM 1462 C CA . LEU A 1 183 ? -4.107 -1.875 5.357 1.00 95.88 183 LEU A CA 1
ATOM 1463 C C . LEU A 1 183 ? -4.344 -3.189 4.599 1.00 95.88 183 LEU A C 1
ATOM 1465 O O . LEU A 1 183 ? -5.469 -3.675 4.552 1.00 95.88 183 LEU A O 1
ATOM 1469 N N . MET A 1 184 ? -3.291 -3.817 4.058 1.00 94.56 184 MET A N 1
ATOM 1470 C CA . MET A 1 184 ? -3.414 -5.134 3.418 1.00 94.56 184 MET A CA 1
ATOM 1471 C C . MET A 1 184 ? -3.883 -6.219 4.393 1.00 94.56 184 MET A C 1
ATOM 1473 O O . MET A 1 184 ? -4.678 -7.077 4.014 1.00 94.56 184 MET A O 1
ATOM 1477 N N . GLU A 1 185 ? -3.389 -6.202 5.632 1.00 92.94 185 GLU A N 1
ATOM 1478 C CA . GLU A 1 185 ? -3.790 -7.163 6.662 1.00 92.94 185 GLU A CA 1
ATOM 1479 C C . GLU A 1 185 ? -5.247 -6.966 7.101 1.00 92.94 185 GLU A C 1
ATOM 1481 O O . GLU A 1 185 ? -5.963 -7.955 7.261 1.00 92.94 185 GLU A O 1
ATOM 1486 N N . MET A 1 186 ? -5.695 -5.715 7.260 1.00 93.44 186 MET A N 1
ATOM 1487 C CA . MET A 1 186 ? -7.093 -5.382 7.565 1.00 93.44 186 MET A CA 1
ATOM 1488 C C . MET A 1 186 ? -8.017 -5.810 6.425 1.00 93.44 186 MET A C 1
ATOM 1490 O O . MET A 1 186 ? -8.978 -6.541 6.651 1.00 93.44 186 MET A O 1
ATOM 1494 N N . HIS A 1 187 ? -7.664 -5.466 5.184 1.00 91.06 187 HIS A N 1
ATOM 1495 C CA . HIS A 1 187 ? -8.428 -5.869 4.007 1.00 91.06 187 HIS A CA 1
ATOM 1496 C C . HIS A 1 187 ? -8.516 -7.396 3.893 1.00 91.06 187 HIS A C 1
ATOM 1498 O O . HIS A 1 187 ? -9.578 -7.947 3.613 1.00 91.06 187 HIS A O 1
ATOM 1504 N N . TRP A 1 188 ? -7.417 -8.107 4.162 1.00 87.94 188 TRP A N 1
ATOM 1505 C CA . TRP A 1 188 ? -7.436 -9.565 4.182 1.00 87.94 188 TRP A CA 1
ATOM 1506 C C . TRP A 1 188 ? -8.379 -10.122 5.243 1.00 87.94 188 TRP A C 1
ATOM 1508 O O . TRP A 1 188 ? -9.132 -11.043 4.934 1.00 87.94 188 TRP A O 1
ATOM 1518 N N . LYS A 1 189 ? -8.323 -9.583 6.469 1.00 86.69 189 LYS A N 1
ATOM 1519 C CA . LYS A 1 189 ? -9.208 -9.977 7.569 1.00 86.69 189 LYS A CA 1
ATOM 1520 C C . LYS A 1 189 ? -10.662 -9.823 7.129 1.00 86.69 189 LYS A C 1
ATOM 1522 O O . LYS A 1 189 ? -11.374 -10.814 7.163 1.00 86.69 189 LYS A O 1
ATOM 1527 N N . LEU A 1 190 ? -11.062 -8.665 6.602 1.00 83.19 190 LEU A N 1
ATOM 1528 C CA . LEU A 1 190 ? -12.435 -8.435 6.130 1.00 83.19 190 LEU A CA 1
ATOM 1529 C C . LEU A 1 190 ? -12.893 -9.443 5.068 1.00 83.19 190 LEU A C 1
ATOM 1531 O O . LEU A 1 190 ? -14.004 -9.946 5.138 1.00 83.19 190 LEU A O 1
ATOM 1535 N N . MET A 1 191 ? -12.032 -9.779 4.106 1.00 80.75 191 MET A N 1
ATOM 1536 C CA . MET A 1 191 ? -12.387 -10.699 3.016 1.00 80.75 191 MET A CA 1
ATOM 1537 C C . MET A 1 191 ? -12.463 -12.180 3.427 1.00 80.75 191 MET A C 1
ATOM 1539 O O . MET A 1 191 ? -12.880 -13.002 2.618 1.00 80.75 191 MET A O 1
ATOM 1543 N N . HIS A 1 192 ? -11.986 -12.541 4.622 1.00 78.88 192 HIS A N 1
ATOM 1544 C CA . HIS A 1 192 ? -11.905 -13.934 5.091 1.00 78.88 192 HIS A CA 1
ATOM 1545 C C . HIS A 1 192 ? -12.344 -14.079 6.557 1.00 78.88 192 HIS A C 1
ATOM 1547 O O . HIS A 1 192 ? -11.940 -15.030 7.228 1.00 78.88 192 HIS A O 1
ATOM 1553 N N . SER A 1 193 ? -13.104 -13.110 7.071 1.00 69.62 193 SER A N 1
ATOM 1554 C CA . SER A 1 193 ? -13.821 -13.252 8.335 1.00 69.62 193 SER A CA 1
ATOM 1555 C C . SER A 1 193 ? -15.091 -14.031 8.009 1.00 69.62 193 SER A C 1
ATOM 1557 O O . SER A 1 193 ? -15.912 -13.532 7.244 1.00 69.62 193 SER A O 1
ATOM 1559 N N . ASN A 1 194 ? -15.172 -15.269 8.499 1.00 44.09 194 ASN A N 1
ATOM 1560 C CA . ASN A 1 194 ? -16.424 -16.023 8.560 1.00 44.09 194 ASN A CA 1
ATOM 1561 C C . ASN A 1 194 ? -17.241 -15.510 9.741 1.00 44.09 194 ASN A C 1
ATOM 1563 O O . ASN A 1 194 ? -16.619 -15.368 10.821 1.00 44.09 194 ASN A O 1
#

Sequence (194 aa):
MGENIPSLSDLRSSRYVKRSKHSISGITHGRIWERTVVMHSKKCKGKCGPTCLKNKQHTLRISEAFAKALKSKTGPKERRSSRVPGSTPDDSYIQPGQRAKGLPHQLRRHMCLLFEMSNERIQRMLEDDMEYKPKKGKVTVGIVMPTLSEAVDELYCWLIKSNPDLRFHPALKRRWAPTVCRLMEMHWKLMHSN

Radius of gyration: 18.77 Å; chains: 1; bounding box: 38×49×49 Å

Secondary structure (DSSP, 8-state):
-EE----HHHHHSTTTEEE-TTSTTSEEE-GGGT--S-B--TT--SS--TTSEE-EEEEEEEEHHHHHHHHH-PPPTT-EEESSSSS--SGGGEEEPPP--SHHHHHHHHHHHHHHS-HHHHHHHHHTTTT--PPS-EEEEEEEE---HHHHHHHHHHHHHH-GGGGG-TTTSS-HHHHHHHHHHHHHHHHT--